Protein AF-A0A7S3H8M0-F1 (afdb_monomer_lite)

pLDDT: mean 73.48, std 11.74, range [34.62, 89.62]

Foldseek 3Di:
DVVVVVVVVVVVLVVLLVVLQLQLVLLVLLLVLLLVLLVLLLVLLVVLVVVQVVLVPDPDDCVDRPDPLSPVLSVLSNVLSVVSVVLSVLCCVQSNDSVLSSVVVCVVVVHDDDPVSVVSVVVNPPPVVVVVSVVSLVVSLVSLVVVLVVVVVVDDDPVVNVVSNVVSVVSSCSSVVSVVSSVVSSVVSVVCSVVPPDPVNPVVVVVVVPPD

Radius of gyration: 25.0 Å; chains: 1; bounding box: 51×32×78 Å

Secondary structure (DSSP, 8-state):
-HHHHHHHHHHHHHHHHHHHHHHHHHHHHHHHHHHHHHHHHHHHHHHHHHHHHHHHH--SS--S---THHHHHHHHHHHHHHHHHHHHHHHHHHHT-HHHHHHHHHHTTTPPP-HHHHHHHHTT--HHHHHHHHHHHHHHHHHHHHHHHHHHHT---HHHHHHHHHHHHHHHHHHHHHHHHHHHHHHHHHHHHHHTS-GGG-HHHHTTT---

Sequence (212 aa):
VLFSKQRRTEFHEQHIMKFAERNSATYRALLHARAVGIVALLALGIAELSLWFAAGTSVGACELPLPTWLVADGSATLLFCVLSLCRVVKKRSVLGNVELQAYLLRKDRGGDADPVHDGKMESLDTGILEWVIWPWGLLLVASFAAGGWWCRAAGHSPACEGELARVTVFILLGKLLVPCLSCCLAMSCCAYTFLSKDPKESYWADSATDMW

Organism: NCBI:txid89044

Structure (mmCIF, N/CA/C/O backbone):
data_AF-A0A7S3H8M0-F1
#
_entry.id   AF-A0A7S3H8M0-F1
#
loop_
_atom_site.group_PDB
_atom_site.id
_atom_site.type_symbol
_atom_site.label_atom_id
_atom_site.label_alt_id
_atom_site.label_comp_id
_atom_site.label_asym_id
_atom_site.label_entity_id
_atom_site.label_seq_id
_atom_site.pdbx_PDB_ins_code
_atom_site.Cartn_x
_atom_site.Cartn_y
_atom_site.Cartn_z
_atom_site.occupancy
_atom_site.B_iso_or_equiv
_atom_site.auth_seq_id
_atom_site.auth_comp_id
_atom_site.auth_asym_id
_atom_site.auth_atom_id
_atom_site.pdbx_PDB_model_num
ATOM 1 N N . VAL A 1 1 ? -31.389 -0.222 45.415 1.00 59.31 1 VAL A N 1
ATOM 2 C CA . VAL A 1 1 ? -30.178 0.518 44.971 1.00 59.31 1 VAL A CA 1
ATOM 3 C C . VAL A 1 1 ? -29.172 -0.378 44.236 1.00 59.31 1 VAL A C 1
ATOM 5 O O . VAL A 1 1 ? -28.688 0.028 43.195 1.00 59.31 1 VAL A O 1
ATOM 8 N N . LEU A 1 2 ? -28.904 -1.618 44.670 1.00 55.53 2 LEU A N 1
ATOM 9 C CA . LEU A 1 2 ? -27.987 -2.532 43.952 1.00 55.53 2 LEU A CA 1
ATOM 10 C C . LEU A 1 2 ? -28.464 -2.928 42.536 1.00 55.53 2 LEU A C 1
ATOM 12 O O . LEU A 1 2 ? -27.685 -2.879 41.588 1.00 55.53 2 LEU A O 1
ATOM 16 N N . PHE A 1 3 ? -29.766 -3.185 42.358 1.00 55.94 3 PHE A N 1
ATOM 17 C CA . PHE A 1 3 ? -30.357 -3.507 41.047 1.00 55.94 3 PHE A CA 1
ATOM 18 C C . PHE A 1 3 ? -30.243 -2.391 39.994 1.00 55.94 3 PHE A C 1
ATOM 20 O O . PHE A 1 3 ? -30.297 -2.684 38.802 1.00 55.94 3 PHE A O 1
ATOM 27 N N . SER A 1 4 ? -30.088 -1.123 40.397 1.00 64.19 4 SER A N 1
ATOM 28 C CA . SER A 1 4 ? -29.902 -0.012 39.450 1.00 64.19 4 SER A CA 1
ATOM 29 C C . SER A 1 4 ? -28.438 0.196 39.057 1.00 64.19 4 SER A C 1
ATOM 31 O O . SER A 1 4 ? -28.171 0.818 38.030 1.00 64.19 4 SER A O 1
ATOM 33 N N . LYS A 1 5 ? -27.489 -0.336 39.841 1.00 64.56 5 LYS A N 1
ATOM 34 C CA . LYS A 1 5 ? -26.058 -0.314 39.514 1.00 64.56 5 LYS A CA 1
ATOM 35 C C . LYS A 1 5 ? -25.714 -1.425 38.518 1.00 64.56 5 LYS A C 1
ATOM 37 O O . LYS A 1 5 ? -25.075 -1.144 37.513 1.00 64.56 5 LYS A O 1
ATOM 42 N N . GLN A 1 6 ? -26.242 -2.630 38.737 1.00 65.38 6 GLN A N 1
ATOM 43 C CA . GLN A 1 6 ? -26.033 -3.782 37.851 1.00 65.38 6 GLN A CA 1
ATOM 44 C C . GLN A 1 6 ? -26.660 -3.586 36.457 1.00 65.38 6 GLN A C 1
ATOM 46 O O . GLN A 1 6 ? -26.028 -3.856 35.441 1.00 65.38 6 GLN A O 1
ATOM 51 N N . ARG A 1 7 ? -27.861 -2.993 36.379 1.00 63.12 7 ARG A N 1
ATOM 52 C CA . ARG A 1 7 ? -28.469 -2.640 35.082 1.00 63.12 7 ARG A CA 1
ATOM 53 C C . ARG A 1 7 ? -27.684 -1.569 34.315 1.00 63.12 7 ARG A C 1
ATOM 55 O O . ARG A 1 7 ? -27.643 -1.605 33.091 1.00 63.12 7 ARG A O 1
ATOM 62 N N . ARG A 1 8 ? -27.048 -0.622 35.020 1.00 66.00 8 ARG A N 1
ATOM 63 C CA . ARG A 1 8 ? -26.198 0.406 34.396 1.00 66.00 8 ARG A CA 1
ATOM 64 C C . ARG A 1 8 ? -24.915 -0.186 33.816 1.00 66.00 8 ARG A C 1
ATOM 66 O O . ARG A 1 8 ? -24.523 0.213 32.724 1.00 66.00 8 ARG A O 1
ATOM 73 N N . THR A 1 9 ? -24.291 -1.142 34.503 1.00 69.62 9 THR A N 1
ATOM 74 C CA . THR A 1 9 ? -23.087 -1.818 33.996 1.00 69.62 9 THR A CA 1
ATOM 75 C C . THR A 1 9 ? -23.393 -2.671 32.767 1.00 69.62 9 THR A C 1
ATOM 77 O O . THR A 1 9 ? -22.673 -2.570 31.779 1.00 69.62 9 THR A O 1
ATOM 80 N N . GLU A 1 10 ? -24.501 -3.418 32.770 1.00 72.31 10 GLU A N 1
ATOM 81 C CA . GLU A 1 10 ? -24.926 -4.227 31.614 1.00 72.31 10 GLU A CA 1
ATOM 82 C C . GLU A 1 10 ? -25.247 -3.364 30.384 1.00 72.31 10 GLU A C 1
ATOM 84 O O . GLU A 1 10 ? -24.806 -3.665 29.275 1.00 72.31 10 GLU A O 1
ATOM 89 N N . PHE A 1 11 ? -25.962 -2.248 30.572 1.00 71.7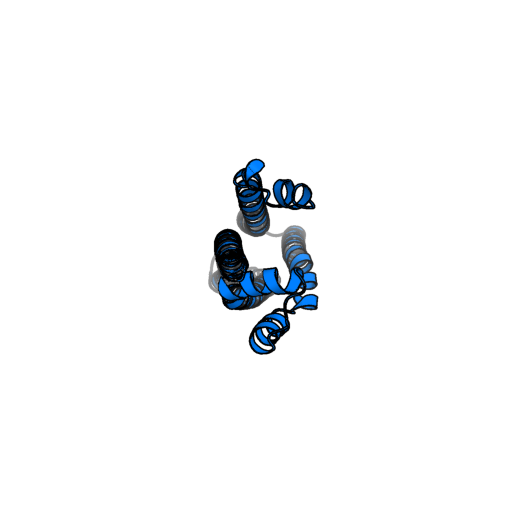5 11 PHE A N 1
ATOM 90 C CA . PHE A 1 11 ? -26.254 -1.309 29.486 1.00 71.75 11 PHE A CA 1
ATOM 91 C C . PHE A 1 11 ? -24.970 -0.698 28.904 1.00 71.75 11 PHE A C 1
ATOM 93 O O . PHE A 1 11 ? -24.801 -0.622 27.685 1.00 71.75 11 PHE A O 1
ATOM 100 N N . HIS A 1 12 ? -24.027 -0.313 29.768 1.00 74.06 12 HIS A N 1
ATOM 101 C CA . HIS A 1 12 ? -22.747 0.246 29.342 1.00 74.06 12 HIS A CA 1
ATOM 102 C C . HIS A 1 12 ? -21.904 -0.768 28.553 1.00 74.06 12 HIS A C 1
ATOM 104 O O . HIS A 1 12 ? -21.331 -0.418 27.520 1.00 74.06 12 HIS A O 1
ATOM 110 N N . GLU A 1 13 ? -21.869 -2.032 28.983 1.00 76.31 13 GLU A N 1
ATOM 111 C CA . GLU A 1 13 ? -21.165 -3.097 28.263 1.00 76.31 13 GLU A CA 1
ATOM 112 C C . GLU A 1 13 ? -21.775 -3.385 26.891 1.00 76.31 13 GLU A C 1
ATOM 114 O O . GLU A 1 13 ? -21.036 -3.480 25.908 1.00 76.31 13 GLU A O 1
ATOM 119 N N . GLN A 1 14 ? -23.105 -3.456 26.785 1.00 78.69 14 GLN A N 1
ATOM 120 C CA . GLN A 1 14 ? -23.779 -3.645 25.495 1.00 78.69 14 GLN A CA 1
ATOM 121 C C . GLN A 1 14 ? -23.458 -2.512 24.511 1.00 78.69 14 GLN A C 1
ATOM 123 O O . GLN A 1 14 ? -23.250 -2.758 23.320 1.00 78.69 14 GLN A O 1
ATOM 128 N N . HIS A 1 15 ? -23.364 -1.275 25.001 1.00 75.31 15 HIS A N 1
ATOM 129 C CA . HIS A 1 15 ? -22.975 -0.126 24.185 1.00 75.31 15 HIS A CA 1
ATOM 130 C C . HIS A 1 15 ? -21.504 -0.167 23.758 1.00 75.31 15 HIS A C 1
ATOM 132 O O . HIS A 1 15 ? -21.210 0.083 22.587 1.00 75.31 15 HIS A O 1
ATOM 138 N N . ILE A 1 16 ? -20.583 -0.521 24.663 1.00 77.31 16 ILE A N 1
ATOM 139 C CA . ILE A 1 16 ? -19.162 -0.701 24.323 1.00 77.31 16 ILE A CA 1
ATOM 140 C C . ILE A 1 16 ? -19.012 -1.767 23.236 1.00 77.31 16 ILE A C 1
ATOM 142 O O . ILE A 1 16 ? -18.295 -1.542 22.264 1.00 77.31 16 ILE A O 1
ATOM 146 N N . MET A 1 17 ? -19.724 -2.890 23.357 1.00 79.19 17 MET A N 1
ATOM 147 C CA . MET A 1 17 ? -19.663 -3.978 22.380 1.00 79.19 17 MET A CA 1
ATOM 148 C C . MET A 1 17 ? -20.206 -3.563 21.011 1.00 79.19 17 MET A C 1
ATOM 150 O O . MET A 1 17 ? -19.547 -3.813 20.005 1.00 79.19 17 MET A O 1
ATOM 154 N N . LYS A 1 18 ? -21.338 -2.847 20.948 1.00 78.38 18 LYS A N 1
ATOM 155 C CA . LYS A 1 18 ? -21.861 -2.304 19.678 1.00 78.38 18 LYS A CA 1
ATOM 156 C C . LYS A 1 18 ? -20.893 -1.316 19.022 1.00 78.38 18 LYS A C 1
ATOM 158 O O . LYS A 1 18 ? -20.728 -1.317 17.801 1.00 78.38 18 LYS A O 1
ATOM 163 N N . PHE A 1 19 ? -20.239 -0.471 19.818 1.00 76.12 19 PHE A N 1
ATOM 164 C CA . PHE A 1 19 ? -19.253 0.482 19.308 1.00 76.12 19 PHE A CA 1
ATOM 165 C C . PHE A 1 19 ? -17.985 -0.227 18.809 1.00 76.12 19 PHE A C 1
ATOM 167 O O . PHE A 1 19 ? -17.496 0.066 17.716 1.00 76.12 19 PHE A O 1
ATOM 174 N N . ALA A 1 20 ? -17.498 -1.213 19.565 1.00 77.94 20 ALA A N 1
ATOM 175 C CA . ALA A 1 20 ? -16.387 -2.072 19.174 1.00 77.94 20 ALA A CA 1
ATOM 176 C C . ALA A 1 20 ? -16.692 -2.846 17.883 1.00 77.94 20 ALA A C 1
ATOM 178 O O . ALA A 1 20 ? -15.838 -2.937 17.003 1.00 77.94 20 ALA A O 1
ATOM 179 N N . GLU A 1 21 ? -17.918 -3.345 17.719 1.00 79.50 21 GLU A N 1
ATOM 180 C CA . GLU A 1 21 ? -18.358 -4.051 16.518 1.00 79.50 21 GLU A CA 1
ATOM 181 C C . GLU A 1 21 ? -18.318 -3.139 15.282 1.00 79.50 21 GLU A C 1
ATOM 183 O O . GLU A 1 21 ? -17.672 -3.492 14.288 1.00 79.50 21 GLU A O 1
ATOM 188 N N . ARG A 1 22 ? -18.894 -1.930 15.361 1.00 77.06 22 ARG A N 1
ATOM 189 C CA . ARG A 1 22 ? -18.852 -0.934 14.270 1.00 77.06 22 ARG A CA 1
ATOM 190 C C . ARG A 1 22 ? -17.422 -0.517 13.910 1.00 77.06 22 ARG A C 1
ATOM 192 O O . ARG A 1 22 ? -17.066 -0.468 12.727 1.00 77.06 22 ARG A O 1
ATOM 199 N N . ASN A 1 23 ? -16.574 -0.272 14.909 1.00 76.00 23 ASN A N 1
ATOM 200 C CA . ASN A 1 23 ? -15.167 0.058 14.673 1.00 76.00 23 ASN A CA 1
ATOM 201 C C . ASN A 1 23 ? -14.424 -1.119 14.029 1.00 76.00 23 ASN A C 1
ATOM 203 O O . ASN A 1 23 ? -13.718 -0.934 13.039 1.00 76.00 23 ASN A O 1
ATOM 207 N N . SER A 1 24 ? -14.638 -2.344 14.515 1.00 77.38 24 SER A N 1
ATOM 208 C CA . SER A 1 24 ? -14.018 -3.548 13.947 1.00 77.38 24 SER A CA 1
ATOM 209 C C . SER A 1 24 ? -14.419 -3.777 12.485 1.00 77.38 24 SER A C 1
ATOM 211 O O . SER A 1 24 ? -13.597 -4.228 11.686 1.00 77.38 24 SER A O 1
ATOM 213 N N . ALA A 1 25 ? -15.662 -3.459 12.106 1.00 77.31 25 ALA A N 1
ATOM 214 C CA . ALA A 1 25 ? -16.141 -3.565 10.730 1.00 77.31 25 ALA A CA 1
ATOM 215 C C . ALA A 1 25 ? -15.426 -2.558 9.816 1.00 77.31 25 ALA A C 1
ATOM 217 O O . ALA A 1 25 ? -14.957 -2.920 8.736 1.00 77.31 25 ALA A O 1
ATOM 218 N N . THR A 1 26 ? -15.247 -1.326 10.297 1.00 77.88 26 THR A N 1
ATOM 219 C CA . THR A 1 26 ? -14.476 -0.279 9.609 1.00 77.88 26 THR A CA 1
ATOM 220 C C . THR A 1 26 ? -13.024 -0.700 9.398 1.00 77.88 26 THR A C 1
ATOM 222 O O . THR A 1 26 ? -12.502 -0.629 8.284 1.00 77.88 26 THR A O 1
ATOM 225 N N . TYR A 1 27 ? -12.370 -1.194 10.452 1.00 78.12 27 TYR A N 1
ATOM 226 C CA . TYR A 1 27 ? -10.991 -1.669 10.368 1.00 78.12 27 TYR A CA 1
ATOM 227 C C . TYR A 1 27 ? -10.851 -2.852 9.412 1.00 78.12 27 TYR A C 1
ATOM 229 O O . TYR A 1 27 ? -9.901 -2.892 8.630 1.00 78.12 27 TYR A O 1
ATOM 237 N N . ARG A 1 28 ? -11.807 -3.789 9.415 1.00 81.31 28 ARG A N 1
ATOM 238 C CA . ARG A 1 28 ? -11.845 -4.890 8.444 1.00 81.31 28 ARG A CA 1
ATOM 239 C C . ARG A 1 28 ? -11.929 -4.363 7.012 1.00 81.31 28 ARG A C 1
ATOM 241 O O . ARG A 1 28 ? -11.117 -4.776 6.189 1.00 81.31 28 ARG A O 1
ATOM 248 N N . ALA A 1 29 ? -12.833 -3.426 6.724 1.00 79.38 29 ALA A N 1
ATOM 249 C CA . ALA A 1 29 ? -12.962 -2.827 5.393 1.00 79.38 29 ALA A CA 1
ATOM 250 C C . ALA A 1 29 ? -11.664 -2.132 4.936 1.00 79.38 29 ALA A C 1
ATOM 252 O O . ALA A 1 29 ? -11.188 -2.375 3.825 1.00 79.38 29 ALA A O 1
ATOM 253 N N . LEU A 1 30 ? -11.028 -1.351 5.816 1.00 79.38 30 LEU A N 1
ATOM 254 C CA . LEU A 1 30 ? -9.741 -0.701 5.540 1.00 79.38 30 LEU A CA 1
ATOM 255 C C . LEU A 1 30 ? -8.616 -1.712 5.278 1.00 79.38 30 LEU A C 1
ATOM 257 O O . LEU A 1 30 ? -7.810 -1.524 4.365 1.00 79.38 30 LEU A O 1
ATOM 261 N N . LEU A 1 31 ? -8.551 -2.794 6.058 1.00 83.19 31 LEU A N 1
ATOM 262 C CA . LEU A 1 31 ? -7.571 -3.862 5.855 1.00 83.19 31 LEU A CA 1
ATOM 263 C C . LEU A 1 31 ? -7.803 -4.603 4.535 1.00 83.19 31 LEU A C 1
ATOM 265 O O . LEU A 1 31 ? -6.830 -4.930 3.859 1.00 83.19 31 LEU A O 1
ATOM 269 N N . HIS A 1 32 ? -9.059 -4.819 4.135 1.00 82.69 32 HIS A N 1
ATOM 270 C CA . HIS A 1 32 ? -9.399 -5.401 2.836 1.00 82.69 32 HIS A CA 1
ATOM 271 C C . HIS A 1 32 ? -8.972 -4.498 1.673 1.00 82.69 32 HIS A C 1
ATOM 273 O O . HIS A 1 32 ? -8.296 -4.978 0.766 1.00 82.69 32 HIS A O 1
ATOM 279 N N . ALA A 1 33 ? -9.277 -3.198 1.721 1.00 78.44 33 ALA A N 1
ATOM 280 C CA . ALA A 1 33 ? -8.823 -2.241 0.708 1.00 78.44 33 ALA A CA 1
ATOM 281 C C . ALA A 1 33 ? -7.288 -2.219 0.580 1.00 78.44 33 ALA A C 1
ATOM 283 O O . ALA A 1 33 ? -6.753 -2.283 -0.527 1.00 78.44 33 ALA A O 1
ATOM 284 N N . ARG A 1 34 ? -6.567 -2.220 1.711 1.00 81.81 34 ARG A N 1
ATOM 285 C CA . ARG A 1 34 ? -5.097 -2.305 1.719 1.00 81.81 34 ARG A CA 1
ATOM 286 C C . ARG A 1 34 ? -4.585 -3.628 1.150 1.00 81.81 34 ARG A C 1
ATOM 288 O O . ARG A 1 34 ? -3.619 -3.620 0.395 1.00 81.81 34 ARG A O 1
ATOM 295 N N . ALA A 1 35 ? -5.227 -4.750 1.476 1.00 84.56 35 ALA A N 1
ATOM 296 C CA . ALA A 1 35 ? -4.861 -6.058 0.935 1.00 84.56 35 ALA A CA 1
ATOM 297 C C . ALA A 1 35 ? -4.996 -6.095 -0.594 1.00 84.56 35 ALA A C 1
ATOM 299 O O . ALA A 1 35 ? -4.087 -6.570 -1.266 1.00 84.56 35 ALA A O 1
ATOM 300 N N . VAL A 1 36 ? -6.085 -5.545 -1.144 1.00 85.06 36 VAL A N 1
ATOM 301 C CA . VAL A 1 36 ? -6.294 -5.452 -2.599 1.00 85.06 36 VAL A CA 1
ATOM 302 C C . VAL A 1 36 ? -5.188 -4.627 -3.257 1.00 85.06 36 VAL A C 1
ATOM 304 O O . VAL A 1 36 ? -4.626 -5.063 -4.259 1.00 85.06 36 VAL A O 1
ATOM 307 N N . GLY A 1 37 ? -4.813 -3.487 -2.666 1.00 81.69 37 GLY A N 1
ATOM 308 C CA . GLY A 1 37 ? -3.693 -2.679 -3.157 1.00 81.69 37 GLY A CA 1
ATOM 309 C C . GLY A 1 37 ? -2.362 -3.440 -3.153 1.00 81.69 37 GLY A C 1
ATOM 310 O O . GLY A 1 37 ? -1.629 -3.415 -4.138 1.00 81.69 37 GLY A O 1
ATOM 311 N N . ILE A 1 38 ? -2.069 -4.187 -2.086 1.00 85.31 38 ILE A N 1
ATOM 312 C CA . ILE A 1 38 ? -0.851 -5.011 -2.001 1.00 85.31 38 ILE A CA 1
ATOM 313 C C . ILE A 1 38 ? -0.856 -6.120 -3.059 1.00 85.31 38 ILE A C 1
ATOM 315 O O . ILE A 1 38 ? 0.164 -6.347 -3.700 1.00 85.31 38 ILE A O 1
ATOM 319 N N . VAL A 1 39 ? -1.989 -6.792 -3.279 1.00 87.50 39 VAL A N 1
ATOM 320 C CA . VAL A 1 39 ? -2.113 -7.841 -4.307 1.00 87.50 39 VAL A CA 1
ATOM 321 C C . VAL A 1 39 ? -1.935 -7.261 -5.713 1.00 87.50 39 VAL A C 1
ATOM 323 O O . VAL A 1 39 ? -1.265 -7.873 -6.542 1.00 87.50 39 VAL A O 1
ATOM 326 N N . ALA A 1 40 ? -2.471 -6.069 -5.980 1.00 86.38 40 ALA A N 1
ATOM 327 C CA . ALA A 1 40 ? -2.268 -5.384 -7.254 1.00 86.38 40 ALA A CA 1
ATOM 328 C C . ALA A 1 40 ? -0.792 -5.003 -7.478 1.00 86.38 40 ALA A C 1
ATOM 330 O O . ALA A 1 40 ? -0.261 -5.236 -8.563 1.00 86.38 40 ALA A O 1
ATOM 331 N N . LEU A 1 41 ? -0.100 -4.489 -6.452 1.00 84.62 41 LEU A N 1
ATOM 332 C CA . LEU A 1 41 ? 1.346 -4.224 -6.520 1.00 84.62 41 LEU A CA 1
ATOM 333 C C . LEU A 1 41 ? 2.163 -5.508 -6.699 1.00 84.62 41 LEU A C 1
ATOM 335 O O . LEU A 1 41 ? 3.138 -5.508 -7.445 1.00 84.62 41 LEU A O 1
ATOM 339 N N . LEU A 1 42 ? 1.753 -6.607 -6.062 1.00 88.94 42 LEU A N 1
ATOM 340 C CA . LEU A 1 42 ? 2.393 -7.909 -6.229 1.00 88.94 42 LEU A CA 1
ATOM 341 C C . LEU A 1 42 ? 2.291 -8.375 -7.687 1.00 88.94 42 LEU A C 1
ATOM 343 O O . LEU A 1 42 ? 3.290 -8.795 -8.263 1.00 88.94 42 LEU A O 1
ATOM 347 N N . ALA A 1 43 ? 1.110 -8.250 -8.301 1.00 88.31 43 ALA A N 1
ATOM 348 C CA . ALA A 1 43 ? 0.905 -8.579 -9.709 1.00 88.31 43 ALA A CA 1
ATOM 349 C C . ALA A 1 43 ? 1.775 -7.714 -10.640 1.00 88.31 43 ALA A C 1
ATOM 351 O O . ALA A 1 43 ? 2.354 -8.242 -11.586 1.00 88.31 43 ALA A O 1
ATOM 352 N N . LEU A 1 44 ? 1.925 -6.417 -10.342 1.00 85.31 44 LEU A N 1
ATOM 353 C CA . LEU A 1 44 ? 2.825 -5.522 -11.081 1.00 85.31 44 LEU A CA 1
ATOM 354 C C . LEU A 1 44 ? 4.300 -5.929 -10.931 1.00 85.31 44 LEU A C 1
ATOM 356 O O . LEU A 1 44 ? 5.010 -5.998 -11.929 1.00 85.31 44 LEU A O 1
ATOM 360 N N . GLY A 1 45 ? 4.752 -6.274 -9.722 1.00 85.25 45 GLY A N 1
ATOM 361 C CA . GLY A 1 45 ? 6.118 -6.765 -9.497 1.00 85.25 45 GLY A CA 1
ATOM 362 C C . GLY A 1 45 ? 6.402 -8.096 -10.207 1.00 85.25 45 GLY A C 1
ATOM 363 O O . GLY A 1 45 ? 7.485 -8.293 -10.755 1.00 85.25 45 GLY A O 1
ATOM 364 N N . ILE A 1 46 ? 5.417 -9.003 -10.265 1.00 88.31 46 ILE A N 1
ATOM 365 C CA . ILE A 1 46 ? 5.513 -10.239 -11.062 1.00 88.31 46 ILE A CA 1
ATOM 366 C C . ILE A 1 46 ? 5.596 -9.906 -12.555 1.00 88.31 46 ILE A C 1
ATOM 368 O O . ILE A 1 46 ? 6.419 -10.491 -13.259 1.00 88.31 46 ILE A O 1
ATOM 372 N N . ALA A 1 47 ? 4.783 -8.960 -13.037 1.00 84.94 47 ALA A N 1
ATOM 373 C CA . ALA A 1 47 ? 4.810 -8.527 -14.430 1.00 84.94 47 ALA A CA 1
ATOM 374 C C . ALA A 1 47 ? 6.193 -7.975 -14.819 1.00 84.94 47 ALA A C 1
ATOM 376 O O . ALA A 1 47 ? 6.730 -8.368 -15.853 1.00 84.94 47 ALA A O 1
ATOM 377 N N . GLU A 1 48 ? 6.818 -7.160 -13.966 1.00 82.94 48 GLU A N 1
ATOM 378 C CA . GLU A 1 48 ? 8.179 -6.636 -14.169 1.00 82.94 48 GLU A CA 1
ATOM 379 C C . GLU A 1 48 ? 9.225 -7.743 -14.299 1.00 82.94 48 GLU A C 1
ATOM 381 O O . GLU A 1 48 ? 10.006 -7.756 -15.251 1.00 82.94 48 GLU A O 1
ATOM 386 N N . LEU A 1 49 ? 9.208 -8.721 -13.393 1.00 84.81 49 LEU A N 1
ATOM 387 C CA . LEU A 1 49 ? 10.125 -9.857 -13.481 1.00 84.81 49 LEU A CA 1
ATOM 388 C C . LEU A 1 49 ? 9.861 -10.699 -14.732 1.00 84.81 49 LEU A C 1
ATOM 390 O O . LEU A 1 49 ? 10.804 -11.106 -15.407 1.00 84.81 49 LEU A O 1
ATOM 394 N N . SER A 1 50 ? 8.591 -10.931 -15.072 1.00 83.25 50 SER A N 1
ATOM 395 C CA . SER A 1 50 ? 8.222 -11.700 -16.263 1.00 83.25 50 SER A CA 1
ATOM 396 C C . SER A 1 50 ? 8.658 -11.015 -17.559 1.00 83.25 50 SER A C 1
ATOM 398 O O . SER A 1 50 ? 9.114 -11.699 -18.471 1.00 83.25 50 SER A O 1
ATOM 400 N N . LEU A 1 51 ? 8.605 -9.679 -17.617 1.00 77.62 51 LEU A N 1
ATOM 401 C CA . LEU A 1 51 ? 9.103 -8.895 -18.746 1.00 77.62 51 LEU A CA 1
ATOM 402 C C . LEU A 1 51 ? 10.612 -9.056 -18.903 1.00 77.62 51 LEU A C 1
ATOM 404 O O . LEU A 1 51 ? 11.084 -9.264 -20.017 1.00 77.62 51 LEU A O 1
ATOM 408 N N . TRP A 1 52 ? 11.361 -9.033 -17.798 1.00 79.25 52 TRP A N 1
ATOM 409 C CA . TRP A 1 52 ? 12.799 -9.285 -17.835 1.00 79.25 52 TRP A CA 1
ATOM 410 C C . TRP A 1 52 ? 13.136 -10.697 -18.341 1.00 79.25 52 TRP A C 1
ATOM 412 O O . TRP A 1 52 ? 13.980 -10.846 -19.224 1.00 79.25 52 TRP A O 1
ATOM 422 N N . PHE A 1 53 ? 12.441 -11.730 -17.851 1.00 78.00 53 PHE A N 1
ATOM 423 C CA . PHE A 1 53 ? 12.632 -13.106 -18.331 1.00 78.00 53 PHE A CA 1
ATOM 424 C C . PHE A 1 53 ? 12.237 -13.281 -19.807 1.00 78.00 53 PHE A C 1
ATOM 426 O O . PHE A 1 53 ? 12.945 -13.951 -20.562 1.00 78.00 53 PHE A O 1
ATOM 433 N N . ALA A 1 54 ? 11.128 -12.673 -20.236 1.00 73.00 54 ALA A N 1
ATOM 434 C CA . ALA A 1 54 ? 10.668 -12.721 -21.624 1.00 73.00 54 ALA A CA 1
ATOM 435 C C . ALA A 1 54 ? 11.678 -12.062 -22.574 1.00 73.00 54 ALA A C 1
ATOM 437 O O . ALA A 1 54 ? 11.974 -12.590 -23.642 1.00 73.00 54 ALA A O 1
ATOM 438 N N . ALA A 1 55 ? 12.277 -10.954 -22.149 1.00 67.38 55 ALA A N 1
ATOM 439 C CA . ALA A 1 55 ? 13.298 -10.268 -22.920 1.00 67.38 55 ALA A CA 1
ATOM 440 C C . ALA A 1 55 ? 14.623 -11.026 -23.017 1.00 67.38 55 ALA A C 1
ATOM 442 O O . ALA A 1 55 ? 15.294 -10.962 -24.041 1.00 67.38 55 ALA A O 1
ATOM 443 N N . GLY A 1 56 ? 14.990 -11.780 -21.978 1.00 63.97 56 GLY A N 1
ATOM 444 C CA . GLY A 1 56 ? 16.162 -12.657 -22.014 1.00 63.97 56 GLY A CA 1
ATOM 445 C C . GLY A 1 56 ? 15.999 -13.881 -22.925 1.00 63.97 56 GLY A C 1
ATOM 446 O O . GLY A 1 56 ? 16.987 -14.550 -23.214 1.00 63.97 56 GLY A O 1
ATOM 447 N N . THR A 1 57 ? 14.774 -14.193 -23.367 1.00 65.56 57 THR A N 1
ATOM 448 C CA . THR A 1 57 ? 14.450 -15.406 -24.144 1.00 65.56 57 THR A CA 1
ATOM 449 C C . THR A 1 57 ? 13.992 -15.127 -25.580 1.00 65.56 57 THR A C 1
ATOM 451 O O . THR A 1 57 ? 13.958 -16.052 -26.394 1.00 65.56 57 THR A O 1
ATOM 454 N N . SER A 1 58 ? 13.668 -13.878 -25.934 1.00 54.69 58 SER A N 1
ATOM 455 C CA . SER A 1 58 ? 13.186 -13.512 -27.271 1.00 54.69 58 SER A CA 1
ATOM 456 C C . SER A 1 58 ? 14.315 -13.235 -28.275 1.00 54.69 58 SER A C 1
ATOM 458 O O . SER A 1 58 ? 15.066 -12.278 -28.127 1.00 54.69 58 SER A O 1
ATOM 460 N N . VAL A 1 59 ? 14.349 -14.007 -29.367 1.00 49.44 59 VAL A N 1
ATOM 461 C CA . VAL A 1 59 ? 15.235 -13.861 -30.548 1.00 49.44 59 VAL A CA 1
ATOM 462 C C . VAL A 1 59 ? 14.754 -12.732 -31.497 1.00 49.44 59 VAL A C 1
ATOM 464 O O . VAL A 1 59 ? 14.848 -12.841 -32.714 1.00 49.44 59 VAL A O 1
ATOM 467 N N . GLY A 1 60 ? 14.139 -11.658 -30.984 1.00 48.62 60 GLY A N 1
ATOM 468 C CA . GLY A 1 60 ? 13.415 -10.681 -31.814 1.00 48.62 60 GLY A CA 1
ATOM 469 C C . GLY A 1 60 ? 13.681 -9.212 -31.479 1.00 48.62 60 GLY A C 1
ATOM 470 O O . GLY A 1 60 ? 13.435 -8.797 -30.355 1.00 48.62 60 GLY A O 1
ATOM 471 N N . ALA A 1 61 ? 14.114 -8.454 -32.501 1.00 44.59 61 ALA A N 1
ATOM 472 C CA . ALA A 1 61 ? 14.155 -6.989 -32.734 1.00 44.59 61 ALA A CA 1
ATOM 473 C C . ALA A 1 61 ? 14.670 -6.012 -31.646 1.00 44.59 61 ALA A C 1
ATOM 475 O O . ALA A 1 61 ? 15.031 -4.885 -31.986 1.00 44.59 61 ALA A O 1
ATOM 476 N N . CYS A 1 62 ? 14.771 -6.415 -30.385 1.00 51.94 62 CYS A N 1
ATOM 477 C CA . CYS A 1 62 ? 15.416 -5.678 -29.304 1.00 51.94 62 CYS A CA 1
ATOM 478 C C . CYS A 1 62 ? 16.363 -6.643 -28.571 1.00 51.94 62 CYS A C 1
ATOM 480 O O . CYS A 1 62 ? 16.091 -7.050 -27.451 1.00 51.94 62 CYS A O 1
ATOM 482 N N . GLU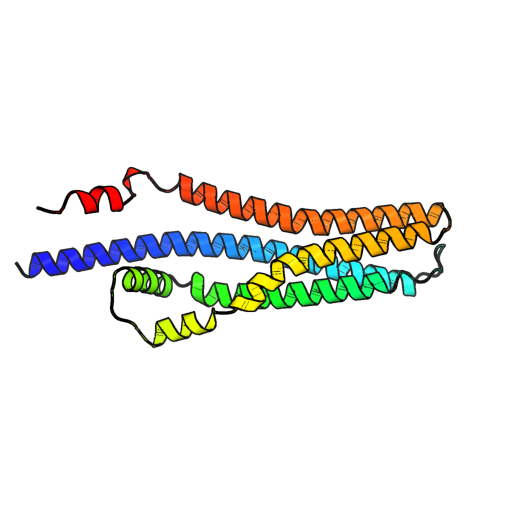 A 1 63 ? 17.480 -7.020 -29.204 1.00 48.59 63 GLU A N 1
ATOM 483 C CA . GLU A 1 63 ? 18.541 -7.866 -28.609 1.00 48.59 63 GLU A CA 1
ATOM 484 C C . GLU A 1 63 ? 19.319 -7.180 -27.468 1.00 48.59 63 GLU A C 1
ATOM 486 O O . GLU A 1 63 ? 20.301 -7.711 -26.951 1.00 48.59 63 GLU A O 1
ATOM 491 N N . LEU A 1 64 ? 18.920 -5.970 -27.081 1.00 52.16 64 LEU A N 1
ATOM 492 C CA . LEU A 1 64 ? 19.592 -5.235 -26.025 1.00 52.16 64 LEU A CA 1
ATOM 493 C C . LEU A 1 64 ? 19.143 -5.740 -24.655 1.00 52.16 64 LEU A C 1
ATOM 495 O O . LEU A 1 64 ? 17.963 -6.049 -24.472 1.00 52.16 64 LEU A O 1
ATOM 499 N N . PRO A 1 65 ? 20.069 -5.803 -23.682 1.00 54.59 65 PRO A N 1
ATOM 500 C CA . PRO A 1 65 ? 19.761 -6.275 -22.345 1.00 54.59 65 PRO A CA 1
ATOM 501 C C . PRO A 1 65 ? 18.616 -5.433 -21.794 1.00 54.59 65 PRO A C 1
ATOM 503 O O . PRO A 1 65 ? 18.786 -4.234 -21.554 1.00 54.59 65 PRO A O 1
ATOM 506 N N . LEU A 1 66 ? 17.447 -6.056 -21.597 1.00 56.97 66 LEU A N 1
ATOM 507 C CA . LEU A 1 66 ? 16.384 -5.420 -20.835 1.00 56.97 66 LEU A CA 1
ATOM 508 C C . LEU A 1 66 ? 17.019 -4.949 -19.529 1.00 56.97 66 LEU A C 1
ATOM 510 O O . LEU A 1 66 ? 17.762 -5.713 -18.897 1.00 56.97 66 LEU A O 1
ATOM 514 N N . PRO A 1 67 ? 16.828 -3.681 -19.163 1.00 64.44 67 PRO A N 1
ATOM 515 C CA . PRO A 1 67 ? 17.717 -3.065 -18.216 1.00 64.44 67 PRO A CA 1
ATOM 516 C C . PRO A 1 67 ? 17.620 -3.785 -16.871 1.00 64.44 67 PRO A C 1
ATOM 518 O O . PRO A 1 67 ? 16.537 -3.985 -16.323 1.00 64.44 67 PRO A O 1
ATOM 521 N N . THR A 1 68 ? 18.771 -4.174 -16.330 1.00 70.50 68 THR A N 1
ATOM 522 C CA . THR A 1 68 ? 18.901 -4.915 -15.065 1.00 70.50 68 THR A CA 1
ATOM 523 C C . THR A 1 68 ? 18.224 -4.213 -13.884 1.00 70.50 68 THR A C 1
ATOM 525 O O . THR A 1 68 ? 17.861 -4.867 -12.905 1.00 70.50 68 THR A O 1
ATOM 528 N N . TRP A 1 69 ? 17.978 -2.902 -13.992 1.00 73.69 69 TRP A N 1
ATOM 529 C CA . TRP A 1 69 ? 17.210 -2.142 -13.009 1.00 73.69 69 TRP A CA 1
ATOM 530 C C . TRP A 1 69 ? 15.760 -2.630 -12.873 1.00 73.69 69 TRP A C 1
ATOM 532 O O . TRP A 1 69 ? 15.226 -2.552 -11.772 1.00 73.69 69 TRP A O 1
ATOM 542 N N . LEU A 1 70 ? 15.144 -3.206 -13.916 1.00 75.19 70 LEU A N 1
ATOM 543 C CA . LEU A 1 70 ? 13.772 -3.730 -13.857 1.00 75.19 70 LEU A CA 1
ATOM 544 C C . LEU A 1 70 ? 13.661 -4.923 -12.890 1.00 75.19 70 LEU A C 1
ATOM 546 O O . LEU A 1 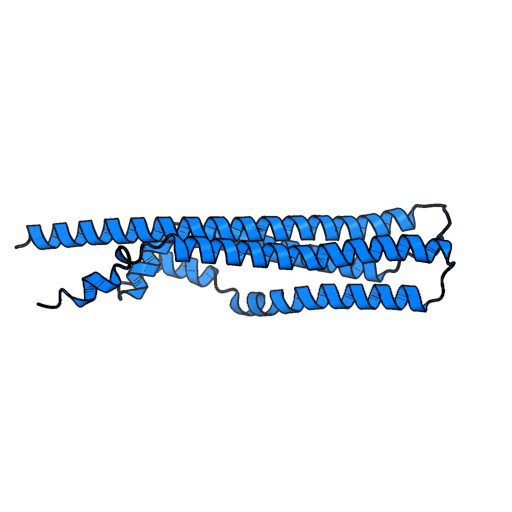70 ? 12.672 -5.064 -12.178 1.00 75.19 70 LEU A O 1
ATOM 550 N N . VAL A 1 71 ? 14.705 -5.759 -12.813 1.00 82.50 71 VAL A N 1
ATOM 551 C CA . VAL A 1 71 ? 14.776 -6.879 -11.856 1.00 82.50 71 VAL A CA 1
ATOM 552 C C . VAL A 1 71 ? 14.936 -6.369 -10.435 1.00 82.50 71 VAL A C 1
ATOM 554 O O . VAL A 1 71 ? 14.267 -6.853 -9.521 1.00 82.50 71 VAL A O 1
ATOM 557 N N . ALA A 1 72 ? 15.825 -5.394 -10.238 1.00 83.25 72 ALA A N 1
ATOM 558 C CA . ALA A 1 72 ? 16.031 -4.774 -8.936 1.00 83.25 72 ALA A CA 1
ATOM 559 C C . ALA A 1 72 ? 14.736 -4.110 -8.438 1.00 83.25 72 ALA A C 1
ATOM 561 O O . ALA A 1 72 ? 14.345 -4.307 -7.290 1.00 83.25 72 ALA A O 1
ATOM 562 N N . ASP A 1 73 ? 14.025 -3.406 -9.316 1.00 83.06 73 ASP A N 1
ATOM 563 C CA . ASP A 1 73 ? 12.781 -2.718 -8.980 1.00 83.06 73 ASP A CA 1
ATOM 564 C C . ASP A 1 73 ? 11.617 -3.697 -8.738 1.00 83.06 73 ASP A C 1
ATOM 566 O O . ASP A 1 73 ? 10.902 -3.582 -7.737 1.00 83.06 73 ASP A O 1
ATOM 570 N N . GLY A 1 74 ? 11.491 -4.734 -9.572 1.00 84.75 74 GLY A N 1
ATOM 571 C CA . GLY A 1 74 ? 10.499 -5.798 -9.400 1.00 84.75 74 GLY A CA 1
ATOM 572 C C . GLY A 1 74 ? 10.720 -6.604 -8.122 1.00 84.75 74 GLY A C 1
ATOM 573 O O . GLY A 1 74 ? 9.786 -6.819 -7.348 1.00 84.75 74 GLY A O 1
ATOM 574 N N . SER A 1 75 ? 11.964 -6.988 -7.829 1.00 88.81 75 SER A N 1
ATOM 575 C CA . SER A 1 75 ? 12.309 -7.695 -6.586 1.00 88.81 75 SER A CA 1
ATOM 576 C C . SER A 1 75 ? 12.091 -6.830 -5.339 1.00 88.81 75 SER A C 1
ATOM 578 O O . SER A 1 75 ? 11.523 -7.315 -4.357 1.00 88.81 75 SER A O 1
ATOM 580 N N . ALA A 1 76 ? 12.444 -5.541 -5.384 1.00 88.06 76 ALA A N 1
ATOM 581 C CA . ALA A 1 76 ? 12.154 -4.599 -4.305 1.00 88.06 76 ALA A CA 1
ATOM 582 C C . ALA A 1 76 ? 10.641 -4.397 -4.103 1.00 88.06 76 ALA A C 1
ATOM 584 O O . ALA A 1 76 ? 10.173 -4.351 -2.961 1.00 88.06 76 ALA A O 1
ATOM 585 N N . THR A 1 77 ? 9.866 -4.350 -5.190 1.00 86.00 77 THR A N 1
ATOM 586 C CA . THR A 1 77 ? 8.398 -4.278 -5.159 1.00 86.00 77 THR A CA 1
ATOM 587 C C . THR A 1 77 ? 7.798 -5.534 -4.525 1.00 86.00 77 THR A C 1
ATOM 589 O O . THR A 1 77 ? 6.932 -5.428 -3.653 1.00 86.00 77 THR A O 1
ATOM 592 N N . LEU A 1 78 ? 8.280 -6.728 -4.884 1.00 88.56 78 LEU A N 1
ATOM 593 C CA . LEU A 1 78 ? 7.833 -7.980 -4.269 1.00 88.56 78 LEU A CA 1
ATOM 594 C C . LEU A 1 78 ? 8.155 -8.034 -2.776 1.00 88.56 78 LEU A C 1
ATOM 596 O O . LEU A 1 78 ? 7.274 -8.355 -1.976 1.00 88.56 78 LEU A O 1
ATOM 600 N N . LEU A 1 79 ? 9.384 -7.685 -2.386 1.00 89.62 79 LEU A N 1
ATOM 601 C CA . LEU A 1 79 ? 9.790 -7.661 -0.981 1.00 89.62 79 LEU A CA 1
ATOM 602 C C . LEU A 1 79 ? 8.902 -6.706 -0.175 1.00 89.62 79 LEU A C 1
ATOM 604 O O . LEU A 1 79 ? 8.399 -7.063 0.892 1.00 89.62 79 LEU A O 1
ATOM 608 N N . PHE A 1 80 ? 8.643 -5.519 -0.724 1.00 86.38 80 PHE A N 1
ATOM 609 C CA . PHE A 1 80 ? 7.728 -4.547 -0.140 1.00 86.38 80 PHE A CA 1
ATOM 610 C C . PHE A 1 80 ? 6.304 -5.104 0.017 1.00 86.38 80 PHE A C 1
ATOM 612 O O . PHE A 1 80 ? 5.684 -4.932 1.073 1.00 86.38 80 PHE A O 1
ATOM 619 N N . CYS A 1 81 ? 5.791 -5.810 -0.994 1.00 87.25 81 CYS A N 1
ATOM 620 C CA . CYS A 1 81 ? 4.467 -6.431 -0.946 1.00 87.25 81 CYS A CA 1
ATOM 621 C C . CYS A 1 81 ? 4.386 -7.522 0.124 1.00 87.25 81 CYS A C 1
ATOM 623 O O . CYS A 1 81 ? 3.426 -7.541 0.891 1.00 87.25 81 CYS A O 1
ATOM 625 N N . VAL A 1 82 ? 5.397 -8.389 0.227 1.00 88.50 82 VAL A N 1
ATOM 626 C CA . VAL A 1 82 ? 5.457 -9.455 1.241 1.00 88.50 82 VAL A CA 1
ATOM 627 C C . VAL A 1 82 ? 5.469 -8.860 2.648 1.00 88.50 82 VAL A C 1
ATOM 629 O O . VAL A 1 82 ? 4.650 -9.246 3.486 1.00 88.50 82 VAL A O 1
ATOM 632 N N . LEU A 1 83 ? 6.331 -7.870 2.903 1.00 86.75 83 LEU A N 1
ATOM 633 C CA . LEU A 1 83 ? 6.385 -7.181 4.196 1.00 86.75 83 LEU A CA 1
ATOM 634 C C . LEU A 1 83 ? 5.046 -6.510 4.528 1.00 86.75 83 LEU A C 1
ATOM 636 O O . LEU A 1 83 ? 4.551 -6.624 5.651 1.00 86.75 83 LEU A O 1
ATOM 640 N N . SER A 1 84 ? 4.422 -5.857 3.549 1.00 84.00 84 SER A N 1
ATOM 641 C CA . SER A 1 84 ? 3.115 -5.217 3.720 1.00 84.00 84 SER A CA 1
ATOM 642 C C . SER A 1 84 ? 2.004 -6.234 3.999 1.00 84.00 84 SER A C 1
ATOM 644 O O . SER A 1 84 ? 1.162 -6.002 4.869 1.00 84.00 84 SER A O 1
ATOM 646 N N . LEU A 1 85 ? 2.018 -7.387 3.326 1.00 85.94 85 LEU A N 1
ATOM 647 C CA . LEU A 1 85 ? 1.034 -8.454 3.503 1.00 85.94 85 LEU A CA 1
ATOM 648 C C . LEU A 1 85 ? 1.135 -9.084 4.895 1.00 85.94 85 LEU A C 1
ATOM 650 O O . LEU A 1 85 ? 0.124 -9.182 5.592 1.00 85.94 85 LEU A O 1
ATOM 654 N N . CYS A 1 86 ? 2.348 -9.430 5.342 1.00 86.12 86 CYS A N 1
ATOM 655 C CA . CYS A 1 86 ? 2.596 -9.937 6.695 1.00 86.12 86 CYS A CA 1
ATOM 656 C C . CYS A 1 86 ? 2.026 -8.989 7.759 1.00 86.12 86 CYS A C 1
ATOM 658 O O . CYS A 1 86 ? 1.432 -9.423 8.750 1.00 86.12 86 CYS A O 1
ATOM 660 N N . ARG A 1 87 ? 2.130 -7.677 7.527 1.00 82.06 87 ARG A N 1
ATOM 661 C CA . ARG A 1 87 ? 1.571 -6.661 8.424 1.00 82.06 87 ARG A CA 1
ATOM 662 C C . ARG A 1 87 ? 0.059 -6.589 8.368 1.00 82.06 87 ARG A C 1
ATOM 664 O O . ARG A 1 87 ? -0.557 -6.470 9.420 1.00 82.06 87 ARG A O 1
ATOM 671 N N . VAL A 1 88 ? -0.552 -6.679 7.190 1.00 83.50 88 VAL A N 1
ATOM 672 C CA . VAL A 1 88 ? -2.017 -6.746 7.084 1.00 83.50 88 VAL A CA 1
ATOM 673 C C . VAL A 1 88 ? -2.554 -7.971 7.820 1.00 83.50 88 VAL A C 1
ATOM 675 O O . VAL A 1 88 ? -3.526 -7.843 8.562 1.00 83.50 88 VAL A O 1
ATOM 678 N N . VAL A 1 89 ? -1.896 -9.126 7.699 1.00 84.56 89 VAL A N 1
ATOM 679 C CA . VAL A 1 89 ? -2.270 -10.353 8.421 1.00 84.56 89 VAL A CA 1
ATOM 680 C C . VAL A 1 89 ? -2.170 -10.150 9.934 1.00 84.56 89 VAL A C 1
ATOM 682 O O . VAL A 1 89 ? -3.135 -10.419 10.651 1.00 84.56 89 VAL A O 1
ATOM 685 N N . LYS A 1 90 ? -1.052 -9.594 10.417 1.00 82.31 90 LYS A N 1
ATOM 686 C CA . LYS A 1 90 ? -0.851 -9.306 11.844 1.00 82.31 90 LYS A CA 1
ATOM 687 C C . LYS A 1 90 ? -1.829 -8.254 12.375 1.00 82.31 90 LYS A C 1
ATOM 689 O O . LYS A 1 90 ? -2.366 -8.401 13.462 1.00 82.31 90 LYS A O 1
ATOM 694 N N . LYS A 1 91 ? -2.131 -7.211 11.600 1.00 81.38 91 LYS A N 1
ATOM 695 C CA . LYS A 1 91 ? -3.135 -6.201 11.969 1.00 81.38 91 LYS A CA 1
ATOM 696 C C . LYS A 1 91 ? -4.547 -6.769 11.974 1.00 81.38 91 LYS A C 1
ATOM 698 O O . LYS A 1 91 ? -5.346 -6.382 12.820 1.00 81.38 91 LYS A O 1
ATOM 703 N N . ARG A 1 92 ? -4.863 -7.700 11.073 1.00 81.25 92 ARG A N 1
ATOM 704 C CA . ARG A 1 92 ? -6.183 -8.335 10.992 1.00 81.25 92 ARG A CA 1
ATOM 705 C C . ARG A 1 92 ? -6.499 -9.188 12.214 1.00 81.25 92 ARG A C 1
ATOM 707 O O . ARG A 1 92 ? -7.638 -9.140 12.670 1.00 81.25 92 ARG A O 1
ATOM 714 N N . SER A 1 93 ? -5.530 -9.928 12.753 1.00 78.88 93 SER A N 1
ATOM 715 C CA . SER A 1 93 ? -5.757 -10.758 13.947 1.00 78.88 93 SER A CA 1
ATOM 716 C C . SER A 1 93 ? -6.053 -9.932 15.203 1.00 78.88 93 SER A C 1
ATOM 718 O O . SER A 1 93 ? -6.697 -10.433 16.121 1.00 78.88 93 SER A O 1
ATOM 720 N N . VAL A 1 94 ? -5.626 -8.667 15.227 1.00 73.62 94 VAL A N 1
ATOM 721 C CA . VAL A 1 94 ? -5.710 -7.802 16.408 1.00 73.62 94 VAL A CA 1
ATOM 722 C C . VAL A 1 94 ? -6.832 -6.764 16.262 1.00 73.62 94 VAL A C 1
ATOM 724 O O . VAL A 1 94 ? -7.742 -6.719 17.083 1.00 73.62 94 VAL A O 1
ATOM 727 N N . LEU A 1 95 ? -6.861 -5.997 15.167 1.00 71.44 95 LEU A N 1
ATOM 728 C CA . LEU A 1 95 ? -7.884 -4.967 14.917 1.00 71.44 95 LEU A CA 1
ATOM 729 C C . LEU A 1 95 ? -9.237 -5.538 14.464 1.00 71.44 95 LEU A C 1
ATOM 731 O O . LEU A 1 95 ? -10.254 -4.855 14.555 1.00 71.44 95 LEU A O 1
ATOM 735 N N . GLY A 1 96 ? -9.258 -6.779 13.971 1.00 71.12 96 GLY A N 1
ATOM 736 C CA . GLY A 1 96 ? -10.490 -7.479 13.606 1.00 71.12 96 GLY A CA 1
ATOM 737 C C . GLY A 1 96 ? -11.230 -8.096 14.795 1.00 71.12 96 GLY A C 1
ATOM 738 O O . GLY A 1 96 ? -12.368 -8.529 14.621 1.00 71.12 96 GLY A O 1
ATOM 739 N N . ASN A 1 97 ? -10.609 -8.148 15.978 1.00 81.44 97 ASN A N 1
ATOM 740 C CA . ASN A 1 97 ? -11.200 -8.750 17.165 1.00 81.44 97 ASN A CA 1
ATOM 741 C C . ASN A 1 97 ? -12.037 -7.719 17.944 1.00 81.44 97 ASN A C 1
ATOM 743 O O . ASN A 1 97 ? -11.508 -6.733 18.458 1.00 81.44 97 ASN A O 1
ATOM 747 N N . VAL A 1 98 ? -13.346 -7.969 18.041 1.00 83.00 98 VAL A N 1
ATOM 748 C CA . VAL A 1 98 ? -14.305 -7.111 18.756 1.00 83.00 98 VAL A CA 1
ATOM 749 C C . VAL A 1 98 ? -13.971 -7.018 20.245 1.00 83.00 98 VAL A C 1
ATOM 751 O O . VAL A 1 98 ? -14.032 -5.930 20.806 1.00 83.00 98 VAL A O 1
ATOM 754 N N . GLU A 1 99 ? -13.556 -8.118 20.875 1.00 83.12 99 GLU A N 1
ATOM 755 C CA . GLU A 1 99 ? -13.215 -8.147 22.304 1.00 83.12 99 GLU A CA 1
ATOM 756 C C . GLU A 1 99 ? -12.004 -7.271 22.605 1.00 83.12 99 GLU A C 1
ATOM 758 O O . GLU A 1 99 ? -11.979 -6.548 23.595 1.00 83.12 99 GLU A O 1
ATOM 763 N N . LEU A 1 100 ? -11.015 -7.275 21.712 1.00 81.62 100 LEU A N 1
ATOM 764 C CA . LEU A 1 100 ? -9.828 -6.448 21.876 1.00 81.62 100 LEU A CA 1
ATOM 765 C C . LEU A 1 100 ? -10.128 -4.958 21.652 1.00 81.62 100 LEU A C 1
ATOM 767 O O . LEU A 1 100 ? -9.585 -4.106 22.349 1.00 81.62 100 LEU A O 1
ATOM 771 N N . GLN A 1 101 ? -11.018 -4.639 20.709 1.00 79.06 101 GLN A N 1
ATOM 772 C CA . GLN A 1 101 ? -11.524 -3.275 20.518 1.00 79.06 101 GLN A CA 1
ATOM 773 C C . GLN A 1 101 ? -12.332 -2.807 21.736 1.00 79.06 101 GLN A C 1
ATOM 775 O O . GLN A 1 101 ? -12.188 -1.669 22.174 1.00 79.06 101 GLN A O 1
ATOM 780 N N . ALA A 1 102 ? -13.144 -3.687 22.324 1.00 80.56 102 ALA A N 1
ATOM 781 C CA . ALA A 1 102 ? -13.867 -3.407 23.560 1.00 80.56 102 ALA A CA 1
ATOM 782 C C . ALA A 1 102 ? -12.910 -3.206 24.745 1.00 80.56 102 ALA A C 1
ATOM 784 O O . ALA A 1 102 ? -13.108 -2.283 25.530 1.00 80.56 102 ALA A O 1
ATOM 785 N N . TYR A 1 103 ? -11.854 -4.017 24.847 1.00 82.62 103 TYR A N 1
ATOM 786 C CA . TYR A 1 103 ? -10.798 -3.858 25.845 1.00 82.62 103 TYR A CA 1
ATOM 787 C C . TYR A 1 103 ? -10.076 -2.511 25.707 1.00 82.62 103 TYR A C 1
ATOM 789 O O . TYR A 1 103 ? -9.965 -1.786 26.689 1.00 82.62 103 TYR A O 1
ATOM 797 N N . LEU A 1 104 ? -9.678 -2.125 24.490 1.00 80.69 104 LEU A N 1
ATOM 798 C CA . LEU A 1 104 ? -9.100 -0.806 24.203 1.00 80.69 104 LEU A CA 1
ATOM 799 C C . LEU A 1 104 ? -9.994 0.337 24.693 1.00 80.69 104 LEU A C 1
ATOM 801 O O . LEU A 1 104 ? -9.538 1.229 25.400 1.00 80.69 104 LEU A O 1
ATOM 805 N N . LEU A 1 105 ? -11.291 0.264 24.387 1.00 78.50 105 LEU A N 1
ATOM 806 C CA . LEU A 1 105 ? -12.272 1.261 24.821 1.00 78.50 105 LEU A CA 1
ATOM 807 C C . LEU A 1 105 ? -12.456 1.296 26.345 1.00 78.50 105 LEU A C 1
ATOM 809 O O . LEU A 1 105 ? -12.747 2.356 26.896 1.00 78.50 105 LEU A O 1
ATOM 813 N N . ARG A 1 106 ? -12.320 0.154 27.031 1.00 80.38 106 ARG A N 1
ATOM 814 C CA . ARG A 1 106 ? -12.353 0.082 28.502 1.00 80.38 106 ARG A CA 1
ATOM 815 C C . ARG A 1 106 ? -11.089 0.689 29.105 1.00 80.38 106 ARG A C 1
ATOM 817 O O . ARG A 1 106 ? -11.194 1.468 30.048 1.00 80.38 106 ARG A O 1
ATOM 824 N N . LYS A 1 107 ? -9.922 0.384 28.535 1.00 81.62 107 LYS A N 1
ATOM 825 C CA . LYS A 1 107 ? -8.620 0.900 28.974 1.00 81.62 107 LYS A CA 1
ATOM 826 C C . LYS A 1 107 ? -8.529 2.421 28.828 1.00 81.62 107 LYS A C 1
ATOM 828 O O . LYS A 1 107 ? -8.158 3.092 29.785 1.00 81.62 107 LYS A O 1
ATOM 833 N N . ASP A 1 108 ? -8.980 2.979 27.701 1.00 77.06 108 ASP A N 1
ATOM 834 C CA . ASP A 1 108 ? -9.047 4.438 27.483 1.00 77.06 108 ASP A CA 1
ATOM 835 C C . ASP A 1 108 ? -9.955 5.157 28.498 1.00 77.06 108 ASP A C 1
ATOM 837 O O . ASP A 1 108 ? -9.799 6.350 28.753 1.00 77.06 108 ASP A O 1
ATOM 841 N N . ARG A 1 109 ? -10.902 4.434 29.108 1.00 74.62 109 ARG A N 1
ATOM 842 C CA . ARG A 1 109 ? -11.803 4.937 30.158 1.00 74.62 109 ARG A CA 1
ATOM 843 C C . ARG A 1 109 ? -11.267 4.721 31.578 1.00 74.62 109 ARG A C 1
ATOM 845 O O . ARG A 1 109 ? -12.012 4.919 32.534 1.00 74.62 109 ARG A O 1
ATOM 852 N N . GLY A 1 110 ? -10.004 4.318 31.724 1.00 77.56 110 GLY A N 1
ATOM 853 C CA . GLY A 1 110 ? -9.379 4.038 33.018 1.00 77.56 110 GLY A CA 1
ATOM 854 C C . GLY A 1 110 ? -9.735 2.669 33.602 1.00 77.56 110 GLY A C 1
ATOM 855 O O . GLY A 1 110 ? -9.629 2.487 34.811 1.00 77.56 110 GLY A O 1
ATOM 856 N N . GLY A 1 111 ? -10.192 1.724 32.774 1.00 78.62 111 GLY A N 1
ATOM 857 C CA . GLY A 1 111 ? -10.375 0.330 33.178 1.00 78.62 111 GLY A CA 1
ATOM 858 C C . GLY A 1 111 ? -9.047 -0.384 33.443 1.00 78.62 111 GLY A C 1
ATOM 859 O O . GLY A 1 111 ? -8.001 0.021 32.933 1.00 78.62 111 GLY A O 1
ATOM 860 N N . ASP A 1 112 ? -9.105 -1.461 34.228 1.00 83.12 112 ASP A N 1
ATOM 861 C CA . ASP A 1 112 ? -7.927 -2.242 34.611 1.00 83.12 112 ASP A CA 1
ATOM 862 C C . ASP A 1 112 ? -7.210 -2.849 33.395 1.00 83.12 112 ASP A C 1
ATOM 864 O O . ASP A 1 112 ? -7.834 -3.288 32.423 1.00 83.12 112 ASP A O 1
ATOM 868 N N . ALA A 1 113 ? -5.879 -2.884 33.469 1.00 80.94 113 ALA A N 1
ATOM 869 C CA . ALA A 1 113 ? -5.044 -3.489 32.443 1.00 80.94 113 ALA A CA 1
ATOM 870 C C . ALA A 1 113 ? -5.127 -5.022 32.508 1.00 80.94 113 ALA A C 1
ATOM 872 O O . ALA A 1 113 ? -4.927 -5.621 33.566 1.00 80.94 113 ALA A O 1
ATOM 873 N N . ASP A 1 114 ? -5.368 -5.653 31.361 1.00 82.12 114 ASP A N 1
ATOM 874 C CA . ASP A 1 114 ? -5.289 -7.100 31.192 1.00 82.12 114 ASP A CA 1
ATOM 875 C C . ASP A 1 114 ? -3.980 -7.451 30.459 1.00 82.12 114 ASP A C 1
ATOM 877 O O . ASP A 1 114 ? -3.826 -7.112 29.276 1.00 82.12 114 ASP A O 1
ATOM 881 N N . PRO A 1 115 ? -3.037 -8.158 31.114 1.00 82.25 115 PRO A N 1
ATOM 882 C CA . PRO A 1 115 ? -1.745 -8.503 30.522 1.00 82.25 115 PRO A CA 1
ATOM 883 C C . PRO A 1 115 ? -1.873 -9.362 29.254 1.00 82.25 115 PRO A C 1
ATOM 885 O O . PRO A 1 115 ? -1.010 -9.293 28.375 1.00 82.25 115 PRO A O 1
ATOM 888 N N . VAL A 1 116 ? -2.948 -10.146 29.106 1.00 83.19 116 VAL A N 1
ATOM 889 C CA . VAL A 1 116 ? -3.179 -10.989 27.920 1.00 83.19 116 VAL A CA 1
ATOM 890 C C . VAL A 1 116 ? -3.549 -10.139 26.706 1.00 83.19 116 VAL A C 1
ATOM 892 O O . VAL A 1 116 ? -3.108 -10.416 25.584 1.00 83.19 116 VAL A O 1
ATOM 895 N N . HIS A 1 117 ? -4.364 -9.104 26.904 1.00 80.31 117 HIS A N 1
ATOM 896 C CA . HIS A 1 117 ? -4.755 -8.189 25.834 1.00 80.31 117 HIS A CA 1
ATOM 897 C C . HIS A 1 117 ? -3.659 -7.162 25.526 1.00 80.31 117 HIS A C 1
ATOM 899 O O . HIS A 1 117 ? -3.437 -6.853 24.352 1.00 80.31 117 HIS A O 1
ATOM 905 N N . ASP A 1 118 ? -2.919 -6.713 26.538 1.00 82.62 118 ASP A N 1
ATOM 906 C CA . ASP A 1 118 ? -1.780 -5.809 26.369 1.00 82.62 118 ASP A CA 1
ATOM 907 C C . ASP A 1 118 ? -0.625 -6.472 25.607 1.00 82.62 118 ASP A C 1
ATOM 909 O O . ASP A 1 118 ? -0.119 -5.880 24.653 1.00 82.62 118 ASP A O 1
ATOM 913 N N . GLY A 1 119 ? -0.289 -7.734 25.898 1.00 80.56 119 GLY A N 1
ATOM 914 C CA . GLY A 1 119 ? 0.740 -8.464 25.144 1.00 80.56 119 GLY A CA 1
ATOM 915 C C . GLY A 1 119 ? 0.395 -8.645 23.657 1.00 80.56 119 GLY A C 1
ATOM 916 O O . GLY A 1 119 ? 1.267 -8.603 22.785 1.00 80.56 119 GLY A O 1
ATOM 917 N N . LYS A 1 120 ? -0.899 -8.772 23.318 1.00 79.12 120 LYS A N 1
ATOM 918 C CA . LYS A 1 120 ? -1.350 -8.796 21.913 1.00 79.12 120 LYS A CA 1
ATOM 919 C C . LYS A 1 120 ? -1.130 -7.449 21.218 1.00 79.12 120 LYS A C 1
ATOM 921 O O . LYS A 1 120 ? -0.836 -7.441 20.021 1.00 79.12 120 LYS A O 1
ATOM 926 N N . MET A 1 121 ? -1.242 -6.334 21.938 1.00 73.81 121 MET A N 1
ATOM 927 C CA . MET A 1 121 ? -1.013 -4.992 21.393 1.00 73.81 121 MET A CA 1
ATOM 928 C C . MET A 1 121 ? 0.453 -4.597 21.334 1.00 73.81 121 MET A C 1
ATOM 930 O O . MET A 1 121 ? 0.856 -3.981 20.355 1.00 73.81 121 MET A O 1
ATOM 934 N N . GLU A 1 122 ? 1.271 -5.010 22.294 1.00 75.12 122 GLU A N 1
ATOM 935 C CA . GLU A 1 122 ? 2.722 -4.823 22.217 1.00 75.12 122 GLU A CA 1
ATOM 936 C C . GLU A 1 122 ? 3.287 -5.517 20.969 1.00 75.12 122 GLU A C 1
ATOM 938 O O . GLU A 1 122 ? 4.119 -4.970 20.248 1.00 75.12 122 GLU A O 1
ATOM 943 N N . SER A 1 123 ? 2.719 -6.671 20.602 1.00 69.56 123 SER A N 1
ATOM 944 C CA . SER A 1 123 ? 3.070 -7.336 19.351 1.00 69.56 123 SER A CA 1
ATOM 945 C C . SER A 1 123 ? 2.738 -6.501 18.102 1.00 69.56 123 SER A C 1
ATOM 947 O O . SER A 1 123 ? 3.380 -6.692 17.071 1.00 69.56 123 SER A O 1
ATOM 949 N N . LEU A 1 124 ? 1.768 -5.580 18.139 1.00 67.56 124 LEU A N 1
ATOM 950 C CA . LEU A 1 124 ? 1.432 -4.718 16.997 1.00 67.56 124 LEU A CA 1
ATOM 951 C C . LEU A 1 124 ? 2.428 -3.582 16.779 1.00 67.56 124 LEU A C 1
ATOM 953 O O . LEU A 1 124 ? 2.430 -3.027 15.672 1.00 67.56 124 LEU A O 1
ATOM 957 N N . ASP A 1 125 ? 3.231 -3.233 17.786 1.00 65.19 125 ASP A N 1
ATOM 958 C CA . ASP A 1 125 ? 4.119 -2.084 17.708 1.00 65.19 125 ASP A CA 1
ATOM 959 C C . ASP A 1 125 ? 5.261 -2.381 16.733 1.00 65.19 125 ASP A C 1
ATOM 961 O O . ASP A 1 125 ? 6.271 -3.020 17.017 1.00 65.19 125 ASP A O 1
ATOM 965 N N . THR A 1 126 ? 5.029 -1.988 15.488 1.00 58.81 126 THR A N 1
ATOM 966 C CA . THR A 1 126 ? 5.987 -2.115 14.394 1.00 58.81 126 THR A CA 1
ATOM 967 C C . THR A 1 126 ? 6.510 -0.736 14.005 1.00 58.81 126 THR A C 1
ATOM 969 O O . THR A 1 126 ? 6.903 -0.549 12.852 1.00 58.81 126 THR A O 1
ATOM 972 N N . GLY A 1 127 ? 6.488 0.217 14.952 1.00 60.66 127 GLY A N 1
ATOM 973 C CA . GLY A 1 127 ? 6.616 1.664 14.764 1.00 60.66 127 GLY A CA 1
ATOM 974 C C . GLY A 1 127 ? 7.543 2.085 13.628 1.00 60.66 127 GLY A C 1
ATOM 975 O O . GLY A 1 127 ? 7.096 2.717 12.676 1.00 60.66 127 GLY A O 1
ATOM 976 N N . ILE A 1 128 ? 8.804 1.652 13.641 1.00 67.44 128 ILE A N 1
ATOM 977 C CA . ILE A 1 128 ? 9.807 2.040 12.630 1.00 67.44 128 ILE A CA 1
ATOM 978 C C . ILE A 1 128 ? 9.383 1.649 11.212 1.00 67.44 128 ILE A C 1
ATOM 980 O O . ILE A 1 128 ? 9.483 2.431 10.270 1.00 67.44 128 ILE A O 1
ATOM 984 N N . LEU A 1 129 ? 8.865 0.440 11.043 1.00 65.38 129 LEU A N 1
ATOM 985 C CA . LEU A 1 129 ? 8.565 -0.092 9.726 1.00 65.38 129 LEU A CA 1
ATOM 986 C C . LEU A 1 129 ? 7.344 0.636 9.114 1.00 65.38 129 LEU A C 1
ATOM 988 O O . LEU A 1 129 ? 7.173 0.612 7.901 1.00 65.38 129 LEU A O 1
ATOM 992 N N . GLU A 1 130 ? 6.459 1.284 9.894 1.00 65.50 130 GLU A N 1
ATOM 993 C CA . GLU A 1 130 ? 5.334 2.075 9.335 1.00 65.50 130 GLU A CA 1
ATOM 994 C C . GLU A 1 130 ? 5.819 3.371 8.695 1.00 65.50 130 GLU A C 1
ATOM 996 O O . GLU A 1 130 ? 5.403 3.703 7.585 1.00 65.50 130 GLU A O 1
ATOM 1001 N N . TRP A 1 131 ? 6.769 4.030 9.355 1.00 69.88 131 TRP A N 1
ATOM 1002 C CA . TRP A 1 131 ? 7.431 5.224 8.845 1.00 69.88 131 TRP A CA 1
ATOM 1003 C C . TRP A 1 131 ? 8.272 4.949 7.603 1.00 69.88 131 TRP A C 1
ATOM 1005 O O . TRP A 1 131 ? 8.412 5.832 6.768 1.00 69.88 131 TRP A O 1
ATOM 1015 N N . VAL A 1 132 ? 8.797 3.730 7.453 1.00 73.69 132 VAL A N 1
ATOM 1016 C CA . VAL A 1 132 ? 9.631 3.345 6.303 1.00 73.69 132 VAL A CA 1
ATOM 1017 C C . VAL A 1 132 ? 8.796 2.955 5.079 1.00 73.69 132 VAL A C 1
ATOM 1019 O O . VAL A 1 132 ? 9.214 3.207 3.954 1.00 73.69 132 VAL A O 1
ATOM 1022 N N . ILE A 1 133 ? 7.597 2.387 5.258 1.00 71.38 133 ILE A N 1
ATOM 1023 C CA . ILE A 1 133 ? 6.782 1.885 4.136 1.00 71.38 133 ILE A CA 1
ATOM 1024 C C . ILE A 1 133 ? 6.360 2.995 3.165 1.00 71.38 133 ILE A C 1
ATOM 1026 O O . ILE A 1 133 ? 6.410 2.808 1.951 1.00 71.38 133 ILE A O 1
ATOM 1030 N N . TRP A 1 134 ? 5.940 4.146 3.687 1.00 71.12 134 TRP A N 1
ATOM 1031 C CA . TRP A 1 134 ? 5.473 5.266 2.867 1.00 71.12 134 TRP A CA 1
ATOM 1032 C C . TRP A 1 134 ? 6.568 5.854 1.957 1.00 71.12 134 TRP A C 1
ATOM 1034 O O . TRP A 1 134 ? 6.362 5.911 0.742 1.00 71.12 134 TRP A O 1
ATOM 1044 N N . PRO A 1 135 ? 7.749 6.238 2.484 1.00 78.81 135 PRO A N 1
ATOM 1045 C CA . PRO A 1 135 ? 8.851 6.707 1.653 1.00 78.81 135 PRO A CA 1
ATOM 1046 C C . PRO A 1 135 ? 9.407 5.607 0.745 1.00 78.81 135 PRO A C 1
ATOM 1048 O O . PRO A 1 135 ? 9.854 5.923 -0.352 1.00 78.81 135 PRO A O 1
ATOM 1051 N N . TRP A 1 136 ? 9.324 4.328 1.129 1.00 79.00 136 TRP A N 1
ATOM 1052 C CA . TRP A 1 136 ? 9.729 3.221 0.256 1.00 79.00 136 TRP A CA 1
ATOM 1053 C C . TRP A 1 136 ? 8.863 3.120 -1.005 1.00 79.00 136 TRP A C 1
ATOM 1055 O O . TRP A 1 136 ? 9.386 2.909 -2.095 1.00 79.00 136 TRP A O 1
ATOM 1065 N N . GLY A 1 137 ? 7.549 3.332 -0.890 1.00 75.69 137 GLY A N 1
ATOM 1066 C CA . GLY A 1 137 ? 6.660 3.389 -2.055 1.00 75.69 137 GLY A CA 1
ATOM 1067 C C . GLY A 1 137 ? 7.022 4.526 -3.017 1.00 75.69 137 GLY A C 1
ATOM 1068 O O . GLY A 1 137 ? 7.075 4.318 -4.226 1.00 75.69 137 GLY A O 1
ATOM 1069 N N . LEU A 1 138 ? 7.336 5.714 -2.485 1.00 79.06 138 LEU A N 1
ATOM 1070 C CA . LEU A 1 138 ? 7.804 6.850 -3.292 1.00 79.06 138 LEU A CA 1
ATOM 1071 C C . LEU A 1 138 ? 9.170 6.579 -3.931 1.00 79.06 138 LE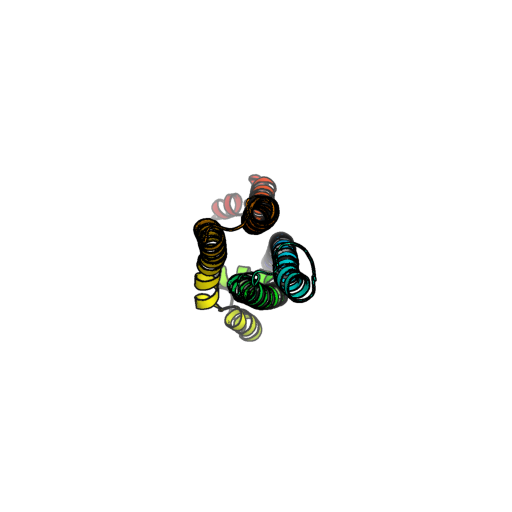U A C 1
ATOM 1073 O O . LEU A 1 138 ? 9.389 6.944 -5.085 1.00 79.06 138 LEU A O 1
ATOM 1077 N N . LEU A 1 139 ? 10.065 5.909 -3.201 1.00 84.12 139 LEU A N 1
ATOM 1078 C CA . LEU A 1 139 ? 11.373 5.500 -3.699 1.00 84.12 139 LEU A CA 1
ATOM 1079 C C . LEU A 1 139 ? 11.237 4.549 -4.894 1.00 84.12 139 LEU A C 1
ATOM 1081 O O . LEU A 1 139 ? 11.916 4.775 -5.885 1.00 84.12 139 LEU A O 1
ATOM 1085 N N . LEU A 1 140 ? 10.333 3.562 -4.831 1.00 79.25 140 LEU A N 1
ATOM 1086 C CA . LEU A 1 140 ? 10.057 2.624 -5.933 1.00 79.25 140 LEU A CA 1
ATOM 1087 C C . LEU A 1 140 ? 9.527 3.331 -7.192 1.00 79.25 140 LEU A C 1
ATOM 1089 O O . LEU A 1 140 ? 9.871 2.981 -8.318 1.00 79.25 140 LEU A O 1
ATOM 1093 N N . VAL A 1 141 ? 8.690 4.357 -7.023 1.00 79.75 141 VAL A N 1
ATOM 1094 C CA . VAL A 1 141 ? 8.219 5.166 -8.161 1.00 79.75 141 VAL A CA 1
ATOM 1095 C C . VAL A 1 141 ? 9.372 5.982 -8.753 1.00 79.75 141 VAL A C 1
ATOM 1097 O O . VAL A 1 141 ? 9.515 6.059 -9.975 1.00 79.75 141 VAL A O 1
ATOM 1100 N N . ALA A 1 142 ? 10.215 6.572 -7.902 1.00 83.06 142 ALA A N 1
ATOM 1101 C CA . ALA A 1 142 ? 11.362 7.365 -8.330 1.00 83.06 142 ALA A CA 1
ATOM 1102 C C . ALA A 1 142 ? 12.448 6.516 -9.015 1.00 83.06 142 ALA A C 1
ATOM 1104 O O . ALA A 1 142 ? 12.978 6.939 -10.044 1.00 83.06 142 ALA A O 1
ATOM 1105 N N . SER A 1 143 ? 12.755 5.320 -8.498 1.00 81.19 143 SER A N 1
ATOM 1106 C CA . SER A 1 143 ? 13.717 4.385 -9.099 1.00 81.19 143 SER A CA 1
ATOM 1107 C C . SER A 1 143 ? 13.261 3.935 -10.478 1.00 81.19 143 SER A C 1
ATOM 1109 O O . SER A 1 143 ? 14.050 3.974 -11.423 1.00 81.19 143 SER A O 1
ATOM 1111 N N . PHE A 1 144 ? 11.980 3.596 -10.625 1.00 73.50 144 PHE A N 1
ATOM 1112 C CA . PHE A 1 144 ? 11.428 3.204 -11.914 1.00 73.50 144 PHE A CA 1
ATOM 1113 C C . PHE A 1 144 ? 11.443 4.368 -12.921 1.00 73.50 144 PHE A C 1
ATOM 1115 O O . PHE A 1 144 ? 11.818 4.188 -14.081 1.00 73.50 144 PHE A O 1
ATOM 1122 N N . ALA A 1 145 ? 11.095 5.587 -12.492 1.00 78.12 145 ALA A N 1
ATOM 1123 C CA . ALA A 1 145 ? 11.152 6.773 -13.350 1.00 78.12 145 ALA A CA 1
ATOM 1124 C C . ALA A 1 145 ? 12.587 7.092 -13.812 1.00 78.12 145 ALA A C 1
ATOM 1126 O O . ALA A 1 145 ? 12.807 7.379 -14.992 1.00 78.12 145 ALA A O 1
ATOM 1127 N N . ALA A 1 146 ? 13.564 7.000 -12.905 1.00 81.44 146 ALA A N 1
ATOM 1128 C CA . ALA A 1 146 ? 14.976 7.202 -13.218 1.00 81.44 146 ALA A CA 1
ATOM 1129 C C . ALA A 1 146 ? 15.500 6.135 -14.193 1.00 81.44 146 ALA A C 1
ATOM 1131 O O . ALA A 1 146 ? 16.173 6.473 -15.169 1.00 81.44 146 ALA A O 1
ATOM 1132 N N . GLY A 1 147 ? 15.138 4.867 -13.978 1.00 72.31 147 GLY A N 1
ATOM 1133 C CA . GLY A 1 147 ? 15.470 3.764 -14.880 1.00 72.31 147 GLY A CA 1
ATOM 1134 C C . GLY A 1 147 ? 14.876 3.946 -16.280 1.00 72.31 147 GLY A C 1
ATOM 1135 O O . GLY A 1 147 ? 15.578 3.784 -17.281 1.00 72.31 147 GLY A O 1
ATOM 1136 N N . GLY A 1 148 ? 13.611 4.367 -16.362 1.00 71.31 148 GLY A N 1
ATOM 1137 C CA . GLY A 1 148 ? 12.938 4.672 -17.626 1.00 71.31 148 GLY A CA 1
ATOM 1138 C C . GLY A 1 148 ? 13.571 5.847 -18.380 1.00 71.31 148 GLY A C 1
ATOM 1139 O O . GLY A 1 148 ? 13.742 5.777 -19.599 1.00 71.31 148 GLY A O 1
ATOM 1140 N N . TRP A 1 149 ? 13.972 6.908 -17.671 1.00 77.00 149 TRP A N 1
ATOM 1141 C CA . TRP A 1 149 ? 14.684 8.041 -18.271 1.00 77.00 149 TRP A CA 1
ATOM 1142 C C . TRP A 1 149 ? 16.065 7.635 -18.796 1.00 77.00 149 TRP A C 1
ATOM 1144 O O . TRP A 1 149 ? 16.402 7.957 -19.935 1.00 77.00 149 TRP A O 1
ATOM 1154 N N . TRP A 1 150 ? 16.827 6.869 -18.009 1.00 74.00 150 TRP A N 1
ATOM 1155 C CA . TRP A 1 150 ? 18.149 6.374 -18.399 1.00 74.00 150 TRP A CA 1
ATOM 1156 C C . TRP A 1 150 ? 18.092 5.507 -19.663 1.00 74.00 150 TRP A C 1
ATOM 1158 O O . TRP A 1 150 ? 18.884 5.694 -20.584 1.00 74.00 150 TRP A O 1
ATOM 1168 N N . CYS A 1 151 ? 17.106 4.609 -19.759 1.00 67.75 151 CYS A N 1
ATOM 1169 C CA . CYS A 1 151 ? 16.897 3.792 -20.958 1.00 67.75 151 CYS A CA 1
ATOM 1170 C C . CYS A 1 151 ? 16.591 4.618 -22.208 1.00 67.75 151 CYS A C 1
ATOM 1172 O O . CYS A 1 151 ? 17.016 4.247 -23.301 1.00 67.75 151 CYS A O 1
ATOM 1174 N N . ARG A 1 152 ? 15.888 5.742 -22.056 1.00 69.69 152 ARG A N 1
ATOM 1175 C CA . ARG A 1 152 ? 15.591 6.657 -23.162 1.00 69.69 152 ARG A CA 1
ATOM 1176 C C . ARG A 1 152 ? 16.809 7.488 -23.567 1.00 69.69 152 ARG A C 1
ATOM 1178 O O . ARG A 1 152 ? 17.010 7.751 -24.744 1.00 69.69 152 ARG A O 1
ATOM 1185 N N . ALA A 1 153 ? 17.631 7.885 -22.599 1.00 71.50 153 ALA A N 1
ATOM 1186 C CA . ALA A 1 153 ? 18.854 8.646 -22.842 1.00 71.50 153 ALA A CA 1
ATOM 1187 C C . ALA A 1 153 ? 19.947 7.823 -23.549 1.00 71.50 153 ALA A C 1
ATOM 1189 O O . ALA A 1 153 ? 20.806 8.393 -24.215 1.00 71.50 153 ALA A O 1
ATOM 1190 N N . ALA A 1 154 ? 19.905 6.493 -23.437 1.00 68.38 154 ALA A N 1
ATOM 1191 C CA . ALA A 1 154 ? 20.885 5.587 -24.034 1.00 68.38 154 ALA A CA 1
ATOM 1192 C C . ALA A 1 154 ? 20.787 5.431 -25.573 1.00 68.38 154 ALA A C 1
ATOM 1194 O O . ALA A 1 154 ? 21.626 4.746 -26.150 1.00 68.38 154 ALA A O 1
ATOM 1195 N N . GLY A 1 155 ? 19.829 6.091 -26.244 1.00 60.81 155 GLY A N 1
ATOM 1196 C CA . GLY A 1 155 ? 19.801 6.237 -27.708 1.00 60.81 155 GLY A CA 1
ATOM 1197 C C . GLY A 1 155 ? 19.526 4.936 -28.464 1.00 60.81 155 GLY A C 1
ATOM 1198 O O . GLY A 1 155 ? 20.347 4.496 -29.271 1.00 60.81 155 GLY A O 1
ATOM 1199 N N . HIS A 1 156 ? 18.380 4.310 -28.201 1.0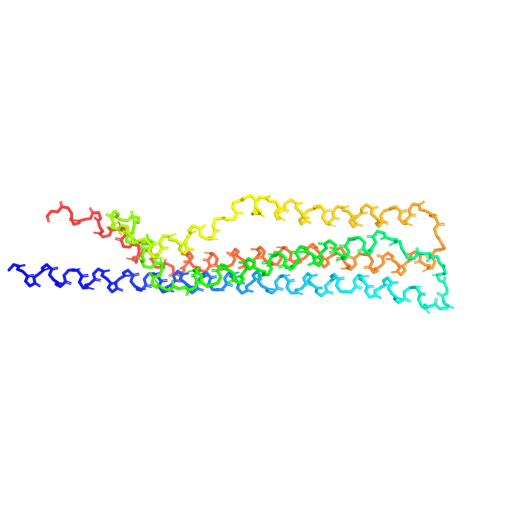0 63.97 156 HIS A N 1
ATOM 1200 C CA . HIS A 1 156 ? 18.005 3.029 -28.796 1.00 63.97 156 HIS A CA 1
ATOM 1201 C C . HIS A 1 156 ? 17.270 3.214 -30.138 1.00 63.97 156 HIS A C 1
ATOM 1203 O O . HIS A 1 156 ? 16.846 4.304 -30.512 1.00 63.97 156 HIS A O 1
ATOM 1209 N N . SER A 1 157 ? 17.112 2.128 -30.903 1.00 62.25 157 SER A N 1
ATOM 1210 C CA . SER A 1 157 ? 16.355 2.158 -32.164 1.00 62.25 157 SER A CA 1
ATOM 1211 C C . SER A 1 157 ? 14.920 2.676 -31.940 1.00 62.25 157 SER A C 1
ATOM 1213 O O . SER A 1 157 ? 14.236 2.172 -31.043 1.00 62.25 157 SER A O 1
ATOM 1215 N N . PRO A 1 158 ? 14.407 3.608 -32.768 1.00 63.75 158 PRO A N 1
ATOM 1216 C CA . PRO A 1 158 ? 13.142 4.313 -32.522 1.00 63.75 158 PRO A CA 1
ATOM 1217 C C . PRO A 1 158 ? 11.909 3.395 -32.459 1.00 63.75 158 PRO A C 1
ATOM 1219 O O . PRO A 1 158 ? 10.932 3.712 -31.783 1.00 63.75 158 PRO A O 1
ATOM 1222 N N . ALA A 1 159 ? 11.945 2.234 -33.125 1.00 63.25 159 ALA A N 1
ATOM 1223 C CA . ALA A 1 159 ? 10.875 1.235 -33.045 1.00 63.25 159 ALA A CA 1
ATOM 1224 C C . ALA A 1 159 ? 10.865 0.491 -31.695 1.00 63.25 159 ALA A C 1
ATOM 1226 O O . ALA A 1 159 ? 9.801 0.219 -31.143 1.00 63.25 159 ALA A O 1
ATOM 1227 N N . CYS A 1 160 ? 12.049 0.213 -31.143 1.00 66.12 160 CYS A N 1
ATOM 1228 C CA . CYS A 1 160 ? 12.219 -0.418 -29.834 1.00 66.12 160 CYS A CA 1
ATOM 1229 C C . CYS A 1 160 ? 11.855 0.558 -28.700 1.00 66.12 160 CYS A C 1
ATOM 1231 O O . CYS A 1 160 ? 11.197 0.188 -27.728 1.00 66.12 160 CYS A O 1
ATOM 1233 N N . GLU A 1 161 ? 12.213 1.836 -28.861 1.00 66.50 161 GLU A N 1
ATOM 1234 C CA . GLU A 1 161 ? 11.892 2.895 -27.901 1.00 66.50 161 GLU A CA 1
ATOM 1235 C C . GLU A 1 161 ? 10.385 3.116 -27.733 1.00 66.50 161 GLU A C 1
ATOM 1237 O O . GLU A 1 161 ? 9.931 3.385 -26.622 1.00 66.50 161 GLU A O 1
ATOM 1242 N N . GLY A 1 162 ? 9.596 2.981 -28.806 1.00 68.00 162 GLY A N 1
ATOM 1243 C CA . GLY A 1 162 ? 8.147 3.189 -28.768 1.00 68.00 162 GLY A CA 1
ATOM 1244 C C . GLY A 1 162 ? 7.404 2.172 -27.897 1.00 68.00 162 GLY A C 1
ATOM 1245 O O . GLY A 1 162 ? 6.612 2.560 -27.034 1.00 68.00 162 GLY A O 1
ATOM 1246 N N . GLU A 1 163 ? 7.673 0.880 -28.089 1.00 70.81 163 GLU A N 1
ATOM 1247 C CA . GLU A 1 163 ? 7.026 -0.185 -27.311 1.00 70.81 163 GLU A CA 1
ATOM 1248 C C . GLU A 1 163 ? 7.556 -0.248 -25.875 1.00 70.81 163 GLU A C 1
ATOM 1250 O O . GLU A 1 163 ? 6.768 -0.328 -24.928 1.00 70.81 163 GLU A O 1
ATOM 1255 N N . LEU A 1 164 ? 8.870 -0.084 -25.679 1.00 69.38 164 LEU A N 1
ATOM 1256 C CA . LEU A 1 164 ? 9.451 -0.024 -24.338 1.00 69.38 164 LEU A CA 1
ATOM 1257 C C . LEU A 1 164 ? 8.896 1.167 -23.543 1.00 69.38 164 LEU A C 1
ATOM 1259 O O . LEU A 1 164 ? 8.545 1.015 -22.371 1.00 69.38 164 LEU A O 1
ATOM 1263 N N . ALA A 1 165 ? 8.746 2.339 -24.171 1.00 71.50 165 ALA A N 1
ATOM 1264 C CA . ALA A 1 165 ? 8.155 3.509 -23.528 1.00 71.50 165 ALA A CA 1
ATOM 1265 C C . ALA A 1 165 ? 6.687 3.279 -23.150 1.00 71.50 165 ALA A C 1
ATOM 1267 O O . ALA A 1 165 ? 6.287 3.670 -22.054 1.00 71.50 165 ALA A O 1
ATOM 1268 N N . ARG A 1 166 ? 5.889 2.621 -24.003 1.00 77.94 166 ARG A N 1
ATOM 1269 C CA . ARG A 1 166 ? 4.491 2.280 -23.681 1.00 77.94 166 ARG A CA 1
ATOM 1270 C C . ARG A 1 166 ? 4.411 1.381 -22.454 1.00 77.94 166 ARG A C 1
ATOM 1272 O O . ARG A 1 166 ? 3.714 1.731 -21.504 1.00 77.94 166 ARG A O 1
ATOM 1279 N N . VAL A 1 167 ? 5.153 0.273 -22.441 1.00 75.56 167 VAL A N 1
ATOM 1280 C CA . VAL A 1 167 ? 5.167 -0.681 -21.317 1.00 75.56 167 VAL A CA 1
ATOM 1281 C C . VAL A 1 167 ? 5.635 -0.002 -20.027 1.00 75.56 167 VAL A C 1
ATOM 1283 O O . VAL A 1 167 ? 4.987 -0.128 -18.990 1.00 75.56 167 VAL A O 1
ATOM 1286 N N . THR A 1 168 ? 6.699 0.798 -20.106 1.00 75.31 168 THR A N 1
ATOM 1287 C CA . THR A 1 168 ? 7.238 1.567 -18.972 1.00 75.31 168 THR A CA 1
ATOM 1288 C C . THR A 1 168 ? 6.192 2.535 -18.411 1.00 75.31 168 THR A C 1
ATOM 1290 O O . THR A 1 168 ? 5.979 2.589 -17.200 1.00 75.31 168 THR A O 1
ATOM 1293 N N . VAL A 1 169 ? 5.479 3.264 -19.276 1.00 78.50 169 VAL A N 1
ATOM 1294 C CA . VAL A 1 169 ? 4.408 4.184 -18.860 1.00 78.50 169 VAL A CA 1
ATOM 1295 C C . VAL A 1 169 ? 3.249 3.432 -18.208 1.00 78.50 169 VAL A C 1
ATOM 1297 O O . VAL A 1 169 ? 2.760 3.886 -17.177 1.00 78.50 169 VAL A O 1
ATOM 1300 N N . PHE A 1 170 ? 2.827 2.282 -18.744 1.00 80.44 170 PHE A N 1
ATOM 1301 C CA . PHE A 1 170 ? 1.756 1.480 -18.138 1.00 80.44 170 PHE A CA 1
ATOM 1302 C C . PHE A 1 170 ? 2.118 0.984 -16.737 1.00 80.44 170 PHE A C 1
ATOM 1304 O O . PHE A 1 170 ? 1.284 1.048 -15.832 1.00 80.44 170 PHE A O 1
ATOM 1311 N N . ILE A 1 171 ? 3.357 0.537 -16.538 1.00 79.12 171 ILE A N 1
ATOM 1312 C CA . ILE A 1 171 ? 3.836 0.067 -15.236 1.00 79.12 171 ILE A CA 1
ATOM 1313 C C . ILE A 1 171 ? 3.934 1.227 -14.235 1.00 79.12 171 ILE A C 1
ATOM 1315 O O . ILE A 1 171 ? 3.433 1.101 -13.118 1.00 79.12 171 ILE A O 1
ATOM 1319 N N . LEU A 1 172 ? 4.480 2.381 -14.643 1.00 78.31 172 LEU A N 1
ATOM 1320 C CA . LEU A 1 172 ? 4.491 3.611 -13.833 1.00 78.31 172 LEU A CA 1
ATOM 1321 C C . LEU A 1 172 ? 3.088 4.037 -13.425 1.00 78.31 172 LEU A C 1
ATOM 1323 O O . LEU A 1 172 ? 2.836 4.323 -12.255 1.00 78.31 172 LEU A O 1
ATOM 1327 N N . LEU A 1 173 ? 2.171 4.066 -14.393 1.00 81.88 173 LEU A N 1
ATOM 1328 C CA . LEU A 1 173 ? 0.785 4.433 -14.158 1.00 81.88 173 LEU A CA 1
ATOM 1329 C C . LEU A 1 173 ? 0.140 3.455 -13.173 1.00 81.88 173 LEU A C 1
ATOM 1331 O O . LEU A 1 173 ? -0.524 3.892 -12.241 1.00 81.88 173 LEU A O 1
ATOM 1335 N N . GLY A 1 174 ? 0.380 2.150 -13.323 1.00 80.62 174 GLY A N 1
ATOM 1336 C CA . GLY A 1 174 ? -0.075 1.128 -12.381 1.00 80.62 174 GLY A CA 1
ATOM 1337 C C . GLY A 1 174 ? 0.473 1.355 -10.971 1.00 80.62 174 GLY A C 1
ATOM 1338 O O . GLY A 1 174 ? -0.298 1.420 -10.012 1.00 80.62 174 GLY A O 1
ATOM 1339 N N . LYS A 1 175 ? 1.787 1.558 -10.838 1.00 78.62 175 LYS A N 1
ATOM 1340 C CA . LYS A 1 175 ? 2.455 1.829 -9.555 1.00 78.62 175 LYS A CA 1
ATOM 1341 C C . LYS A 1 175 ? 1.972 3.108 -8.878 1.00 78.62 175 LYS A C 1
ATOM 1343 O O . LYS A 1 175 ? 1.948 3.153 -7.653 1.00 78.62 175 LYS A O 1
ATOM 1348 N N . LEU A 1 176 ? 1.555 4.116 -9.644 1.00 81.31 176 LEU A N 1
ATOM 1349 C CA . LEU A 1 176 ? 0.975 5.355 -9.121 1.00 81.31 176 LEU A CA 1
ATOM 1350 C C . LEU A 1 176 ? -0.512 5.196 -8.767 1.00 81.31 176 LEU A C 1
ATOM 1352 O O . LEU A 1 176 ? -0.962 5.656 -7.718 1.00 81.31 176 LEU A O 1
ATOM 1356 N N . LEU A 1 177 ? -1.286 4.524 -9.620 1.00 83.50 177 LEU A N 1
ATOM 1357 C CA . LEU A 1 177 ? -2.727 4.359 -9.438 1.00 83.50 177 LEU A CA 1
ATOM 1358 C C . LEU A 1 177 ? -3.055 3.481 -8.236 1.00 83.50 177 LEU A C 1
ATOM 1360 O O . LEU A 1 177 ? -4.003 3.787 -7.521 1.00 83.50 177 LEU A O 1
ATOM 1364 N N . VAL A 1 178 ? -2.291 2.422 -7.971 1.00 81.50 178 VAL A N 1
ATOM 1365 C CA . VAL A 1 178 ? -2.574 1.521 -6.844 1.00 81.50 178 VAL A CA 1
ATOM 1366 C C . VAL A 1 178 ? -2.570 2.234 -5.474 1.00 81.50 178 VAL A C 1
ATOM 1368 O O . VAL A 1 178 ? -3.565 2.104 -4.752 1.00 81.50 178 VAL A O 1
ATOM 1371 N N . PRO A 1 179 ? -1.545 3.019 -5.082 1.00 74.38 179 PRO A N 1
ATOM 1372 C CA . PRO A 1 179 ? -1.583 3.775 -3.831 1.00 74.38 179 PRO A CA 1
ATOM 1373 C C . PRO A 1 179 ? -2.638 4.889 -3.853 1.00 74.38 179 PRO A C 1
ATOM 1375 O O . PRO A 1 179 ? -3.292 5.102 -2.831 1.00 74.38 179 PRO A O 1
ATOM 1378 N N . CYS A 1 180 ? -2.876 5.551 -4.994 1.00 79.62 180 CYS A N 1
ATOM 1379 C CA . CYS A 1 180 ? -3.945 6.548 -5.121 1.00 79.62 180 CYS A CA 1
ATOM 1380 C C . CYS A 1 180 ? -5.329 5.934 -4.874 1.00 79.62 180 CYS A C 1
ATOM 1382 O O . CYS A 1 180 ? -6.079 6.435 -4.041 1.00 79.62 180 CYS A O 1
ATOM 1384 N N . LEU A 1 181 ? -5.645 4.811 -5.521 1.00 80.88 181 LEU A N 1
ATOM 1385 C CA . LEU A 1 181 ? -6.902 4.086 -5.337 1.00 80.88 181 LEU A CA 1
ATOM 1386 C C . LEU A 1 181 ? -7.033 3.549 -3.911 1.00 80.88 181 LEU A C 1
ATOM 1388 O O . LEU A 1 181 ? -8.101 3.666 -3.313 1.00 80.88 181 LEU A O 1
ATOM 1392 N N . SER A 1 182 ? -5.951 3.028 -3.323 1.00 75.69 182 SER A N 1
ATOM 1393 C CA . SER A 1 182 ? -5.955 2.613 -1.916 1.00 75.69 182 SER A CA 1
ATOM 1394 C C . SER A 1 182 ? -6.222 3.788 -0.970 1.00 75.69 182 SER A C 1
ATOM 1396 O O . SER A 1 182 ? -6.908 3.602 0.036 1.00 75.69 182 SER A O 1
ATOM 1398 N N . CYS A 1 183 ? -5.688 4.976 -1.262 1.00 76.06 183 CYS A N 1
ATOM 1399 C CA . CYS A 1 183 ? -5.932 6.191 -0.488 1.00 76.06 183 CYS A CA 1
ATOM 1400 C C . CYS A 1 183 ? -7.385 6.658 -0.639 1.00 76.06 183 CYS A C 1
ATOM 1402 O O . CYS A 1 183 ? -8.057 6.885 0.364 1.00 76.06 183 CYS A O 1
ATOM 1404 N N . CYS A 1 184 ? -7.905 6.709 -1.869 1.00 81.69 184 CYS A N 1
ATOM 1405 C CA . CYS A 1 184 ? -9.301 7.046 -2.143 1.00 81.69 184 CYS A CA 1
ATOM 1406 C C . CYS A 1 184 ? -10.257 6.091 -1.425 1.00 81.69 184 CYS A C 1
ATOM 1408 O O . CYS A 1 184 ? -11.155 6.552 -0.733 1.00 81.69 184 CYS A O 1
ATOM 1410 N N . LEU A 1 185 ? -10.028 4.776 -1.502 1.00 77.12 185 LEU A N 1
ATOM 1411 C CA . LEU A 1 185 ? -10.835 3.779 -0.792 1.00 77.12 185 LEU A CA 1
ATOM 1412 C C . LEU A 1 185 ? -10.768 3.958 0.727 1.00 77.12 185 LEU A C 1
ATOM 1414 O O . LEU A 1 185 ? -11.796 3.861 1.399 1.00 77.12 185 LEU A O 1
ATOM 1418 N N . ALA A 1 186 ? -9.584 4.247 1.274 1.00 72.62 186 ALA A N 1
ATOM 1419 C CA . ALA A 1 186 ? -9.432 4.519 2.699 1.00 72.62 186 ALA A CA 1
ATOM 1420 C C . ALA A 1 186 ? -10.211 5.775 3.118 1.00 72.62 186 ALA A C 1
ATOM 1422 O O . ALA A 1 186 ? -10.969 5.727 4.085 1.00 72.62 186 ALA A O 1
ATOM 1423 N N . MET A 1 187 ? -10.091 6.864 2.356 1.00 77.06 187 MET A N 1
ATOM 1424 C CA . MET A 1 187 ? -10.826 8.107 2.589 1.00 77.06 187 MET A CA 1
ATOM 1425 C C . MET A 1 187 ? -12.335 7.915 2.445 1.00 77.06 187 MET A C 1
ATOM 1427 O O . MET A 1 187 ? -13.079 8.413 3.281 1.00 77.06 187 MET A O 1
ATOM 1431 N N . SER A 1 188 ? -12.800 7.149 1.456 1.00 80.75 188 SER A N 1
ATOM 1432 C CA . SER A 1 188 ? -14.216 6.810 1.296 1.00 80.75 188 SER A CA 1
ATOM 1433 C C . SER A 1 188 ? -14.742 5.988 2.472 1.00 80.75 188 SER A C 1
ATOM 1435 O O . SER A 1 188 ? -15.842 6.257 2.944 1.00 80.75 188 SER A O 1
ATOM 1437 N N . CYS A 1 189 ? -13.962 5.040 3.005 1.00 74.88 189 CYS A N 1
ATOM 1438 C CA . CYS A 1 189 ? -14.337 4.287 4.208 1.00 74.88 189 CYS A CA 1
ATOM 1439 C C . CYS A 1 189 ? -14.392 5.185 5.454 1.00 74.88 189 CYS A C 1
ATOM 1441 O O . CYS A 1 189 ? -15.330 5.088 6.247 1.00 74.88 189 CYS A O 1
ATOM 1443 N N . CYS A 1 190 ? -13.420 6.084 5.625 1.00 71.50 190 CYS A N 1
ATOM 1444 C CA . CYS A 1 190 ? -13.418 7.075 6.703 1.00 71.50 190 CYS A CA 1
ATOM 1445 C C . CYS A 1 190 ? -14.592 8.059 6.580 1.00 71.50 190 CYS A C 1
ATOM 1447 O O . CYS A 1 190 ? -15.244 8.369 7.571 1.00 71.50 190 CYS A O 1
ATOM 1449 N N . ALA A 1 191 ? -14.903 8.523 5.369 1.00 78.56 191 ALA A N 1
ATOM 1450 C CA . ALA A 1 191 ? -16.019 9.428 5.116 1.00 78.56 191 ALA A CA 1
ATOM 1451 C C . ALA A 1 191 ? -17.361 8.729 5.348 1.00 78.56 191 ALA A C 1
ATOM 1453 O O . ALA A 1 191 ? -18.217 9.281 6.029 1.00 78.56 191 ALA A O 1
ATOM 1454 N N . TYR A 1 192 ? -17.526 7.497 4.857 1.00 77.12 192 TYR A N 1
ATOM 1455 C CA . TYR A 1 192 ? -18.720 6.692 5.115 1.00 77.12 192 TYR A CA 1
ATOM 1456 C C . TYR A 1 192 ? -18.937 6.497 6.613 1.00 77.12 192 TYR A C 1
ATOM 1458 O O . TYR A 1 192 ? -20.038 6.707 7.098 1.00 77.12 192 TYR A O 1
ATOM 1466 N N . THR A 1 193 ? -17.884 6.170 7.362 1.00 69.94 193 THR A N 1
ATOM 1467 C CA . THR A 1 193 ? -17.995 5.964 8.813 1.00 69.94 193 THR A CA 1
ATOM 1468 C C . THR A 1 193 ? -18.212 7.247 9.594 1.00 69.94 193 THR A C 1
ATOM 1470 O O . THR A 1 193 ? -18.872 7.222 10.630 1.00 69.94 193 THR A O 1
ATOM 1473 N N . PHE A 1 194 ? -17.692 8.373 9.111 1.00 70.62 194 PHE A N 1
ATOM 1474 C CA . PHE A 1 194 ? -17.989 9.683 9.674 1.00 70.62 194 PHE A CA 1
ATOM 1475 C C . PHE A 1 194 ? -19.445 10.089 9.414 1.00 70.62 194 PHE A C 1
ATOM 1477 O O . PHE A 1 194 ? -20.117 10.534 10.335 1.00 70.62 194 PHE A O 1
ATOM 1484 N N . LEU A 1 195 ? -19.949 9.886 8.194 1.00 75.62 195 LEU A N 1
ATOM 1485 C CA . LEU A 1 195 ? -21.319 10.225 7.797 1.00 75.62 195 LEU A CA 1
ATOM 1486 C C . LEU A 1 195 ? -22.366 9.260 8.368 1.00 75.62 195 LEU A C 1
ATOM 1488 O O . LEU A 1 195 ? -23.491 9.668 8.629 1.00 75.62 195 LEU A O 1
ATOM 1492 N N . SER A 1 196 ? -22.009 7.992 8.582 1.00 68.06 196 SER A N 1
ATOM 1493 C CA . SER A 1 196 ? -22.882 6.996 9.210 1.00 68.06 196 SER A CA 1
ATOM 1494 C C . SER A 1 196 ? -22.950 7.137 10.730 1.00 68.06 196 SER A C 1
ATOM 1496 O O . SER A 1 196 ? -23.709 6.413 11.371 1.00 68.06 196 SER A O 1
ATOM 1498 N N . LYS A 1 197 ? -22.123 7.999 11.337 1.00 65.31 197 LYS A N 1
ATOM 1499 C CA . LYS A 1 197 ? -22.310 8.382 12.736 1.00 65.31 197 LYS A CA 1
ATOM 1500 C C . LYS A 1 197 ? -23.489 9.339 12.784 1.00 65.31 197 LYS A C 1
ATOM 1502 O O . LYS A 1 197 ? -23.361 10.501 12.411 1.00 65.31 197 LYS A O 1
ATOM 1507 N N . ASP A 1 198 ? -24.621 8.845 13.267 1.00 55.09 198 ASP A N 1
ATOM 1508 C CA . ASP A 1 198 ? -25.732 9.709 13.637 1.00 55.09 198 ASP A CA 1
ATOM 1509 C C . ASP A 1 198 ? -25.201 10.759 14.635 1.00 55.09 198 ASP A C 1
ATOM 1511 O O . ASP A 1 198 ? -24.632 10.377 15.663 1.00 55.09 198 ASP A O 1
ATOM 1515 N N . PRO A 1 199 ? -25.350 12.074 14.392 1.00 53.69 199 PRO A N 1
ATOM 1516 C CA . PRO A 1 199 ? -24.886 13.095 15.334 1.00 53.69 199 PRO A CA 1
ATOM 1517 C C . PRO A 1 199 ? -25.569 12.954 16.705 1.00 53.69 199 PRO A C 1
ATOM 1519 O O . PRO A 1 199 ? -24.985 13.310 17.727 1.00 53.69 199 PRO A O 1
ATOM 1522 N N . LYS A 1 200 ? -26.763 12.344 16.7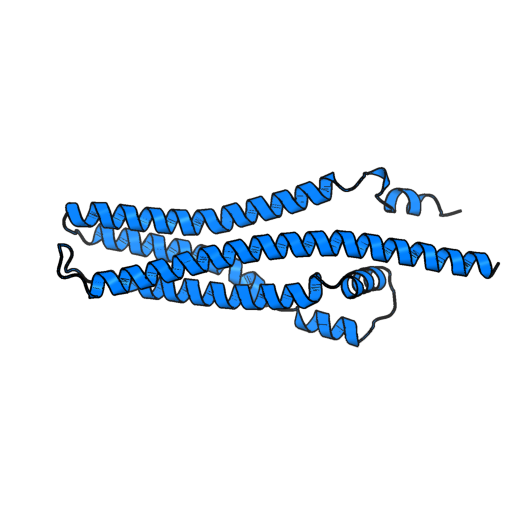33 1.00 50.69 200 LYS A N 1
ATOM 1523 C CA . LYS A 1 200 ? -27.503 11.979 17.949 1.00 50.69 200 LYS A CA 1
ATOM 1524 C C . LYS A 1 200 ? -26.953 10.741 18.670 1.00 50.69 200 LYS A C 1
ATOM 1526 O O . LYS A 1 200 ? -27.169 10.600 19.861 1.00 50.69 200 LYS A O 1
ATOM 1531 N N . GLU A 1 201 ? -26.224 9.863 17.979 1.00 48.28 201 GLU A N 1
ATOM 1532 C CA . GLU A 1 201 ? -25.504 8.727 18.576 1.00 48.28 201 GLU A CA 1
ATOM 1533 C C . GLU A 1 201 ? -24.066 9.094 18.977 1.00 48.28 201 GLU A C 1
ATOM 1535 O O . GLU A 1 201 ? -23.302 8.231 19.428 1.00 48.28 201 GLU A O 1
ATOM 1540 N N . SER A 1 202 ? -23.673 10.372 18.864 1.00 50.66 202 SER A N 1
ATOM 1541 C CA . SER A 1 202 ? -22.533 10.862 19.629 1.00 50.66 202 SER A CA 1
ATOM 1542 C C . SER A 1 202 ? -22.926 10.819 21.108 1.00 50.66 202 SER A C 1
ATOM 1544 O O . SER A 1 202 ? -23.388 11.781 21.698 1.00 50.66 202 SER A O 1
ATOM 1546 N N . TYR A 1 203 ? -22.743 9.648 21.713 1.00 47.62 203 TYR A N 1
ATOM 1547 C CA . TYR A 1 203 ? -22.927 9.330 23.134 1.00 47.62 203 TYR A CA 1
ATOM 1548 C C . TYR A 1 203 ? -22.292 10.373 24.086 1.00 47.62 203 TYR A C 1
ATOM 1550 O O . TYR A 1 203 ? -22.591 10.426 25.272 1.00 47.62 203 TYR A O 1
ATOM 1558 N N . TRP A 1 204 ? -21.417 11.222 23.547 1.00 49.16 204 TRP A N 1
ATOM 1559 C CA . TRP A 1 204 ? -20.775 12.356 24.197 1.00 49.16 204 TRP A CA 1
ATOM 1560 C C . TRP A 1 204 ? -21.679 13.579 24.407 1.00 49.16 204 TRP A C 1
ATOM 1562 O O . TRP A 1 204 ? -21.376 14.383 25.284 1.00 49.16 204 TRP A O 1
ATOM 1572 N N . ALA A 1 205 ? -22.770 13.730 23.650 1.00 45.16 205 ALA A N 1
ATOM 1573 C CA . ALA A 1 205 ? -23.762 14.775 23.899 1.00 45.16 205 ALA A CA 1
ATOM 1574 C C . ALA A 1 205 ? -24.615 14.464 25.143 1.00 45.16 205 ALA A C 1
ATOM 1576 O O . ALA A 1 205 ? -24.929 15.379 25.897 1.00 45.16 205 ALA A O 1
ATOM 1577 N N . ASP A 1 206 ? -24.887 13.182 25.413 1.00 41.94 206 ASP A N 1
ATOM 1578 C CA . ASP A 1 206 ? -25.713 12.764 26.556 1.00 41.94 206 ASP A CA 1
ATOM 1579 C C . ASP A 1 206 ? -24.895 12.562 27.847 1.00 41.94 206 ASP A C 1
ATOM 1581 O O . ASP A 1 206 ? -25.403 12.779 28.946 1.00 41.94 206 ASP A O 1
ATOM 1585 N N . SER A 1 207 ? -23.597 12.232 27.765 1.00 44.78 207 SER A N 1
ATOM 1586 C CA . SER A 1 207 ? -22.750 12.128 28.968 1.00 44.78 207 SER A CA 1
ATOM 1587 C C . SER A 1 207 ? -22.390 13.479 29.602 1.00 44.78 207 SER A C 1
ATOM 1589 O O . SER A 1 207 ? -21.899 13.507 30.727 1.00 44.78 207 SER A O 1
ATOM 1591 N N . ALA A 1 208 ? -22.599 14.595 28.894 1.00 40.94 208 ALA A N 1
ATOM 1592 C CA . ALA A 1 208 ? -22.381 15.937 29.437 1.00 40.94 208 ALA A CA 1
ATOM 1593 C C . ALA A 1 208 ? -23.585 16.462 30.243 1.00 40.94 208 ALA A C 1
ATOM 1595 O O . ALA A 1 208 ? -23.431 17.419 31.000 1.00 40.94 208 ALA A O 1
ATOM 1596 N N . THR A 1 209 ? -24.766 15.849 30.111 1.00 41.00 209 THR A N 1
ATOM 1597 C CA . THR A 1 209 ? -25.996 16.299 30.786 1.00 41.00 209 THR A CA 1
ATOM 1598 C C . THR A 1 209 ? -26.358 15.515 32.049 1.00 41.00 209 THR A C 1
ATOM 1600 O O . THR A 1 209 ? -27.133 16.025 32.851 1.00 41.00 209 THR A O 1
ATOM 1603 N N . ASP A 1 210 ? -25.735 14.361 32.300 1.00 34.62 210 ASP A N 1
ATOM 1604 C CA . ASP A 1 210 ? -25.963 13.541 33.506 1.00 34.62 210 ASP A CA 1
ATOM 1605 C C . ASP A 1 210 ? -24.924 13.803 34.624 1.00 34.62 210 ASP A C 1
ATOM 1607 O O . ASP A 1 210 ? -24.465 12.889 35.310 1.00 34.62 210 ASP A O 1
ATOM 1611 N N . MET A 1 211 ? -24.541 15.070 34.824 1.00 35.44 211 MET A N 1
ATOM 1612 C CA . MET A 1 211 ? -23.899 15.533 36.066 1.00 35.44 211 MET A CA 1
ATOM 1613 C C . MET A 1 211 ? -24.919 16.211 36.992 1.00 35.44 211 MET A C 1
ATOM 1615 O O . MET A 1 211 ? -24.707 17.354 37.381 1.00 35.44 211 MET A O 1
ATOM 1619 N N . TRP A 1 212 ? -26.012 15.522 37.342 1.00 39.41 212 TRP A N 1
ATOM 1620 C CA . TRP A 1 212 ? -26.886 15.878 38.473 1.00 39.41 212 TRP A CA 1
ATOM 1621 C C . TRP A 1 212 ? -27.489 14.618 39.103 1.00 39.41 212 TRP A C 1
ATOM 1623 O O . TRP A 1 212 ? -28.107 13.819 38.365 1.00 39.41 212 TRP A O 1
#